Protein AF-A0A8S0ZRL6-F1 (afdb_monomer)

Mean predicted aligned error: 13.14 Å

InterPro domains:
  IPR025476 Helitron helicase-like domain [PF14214] (54-202)

Structure (mmCIF, N/CA/C/O backbone):
data_AF-A0A8S0ZRL6-F1
#
_entry.id   AF-A0A8S0ZRL6-F1
#
loop_
_atom_site.group_PDB
_atom_site.id
_atom_site.type_symbol
_atom_site.label_atom_id
_atom_site.label_alt_id
_atom_site.label_comp_id
_atom_site.label_asym_id
_atom_site.label_entity_id
_atom_site.label_seq_id
_atom_site.pdbx_PDB_ins_code
_atom_site.Cartn_x
_atom_site.Cartn_y
_atom_site.Cartn_z
_atom_site.occupancy
_atom_site.B_iso_or_equiv
_atom_site.auth_seq_id
_atom_site.auth_comp_id
_atom_site.auth_asym_id
_atom_site.auth_atom_id
_atom_site.pdbx_PDB_model_num
ATOM 1 N N . MET A 1 1 ? -21.782 30.404 12.714 1.00 36.94 1 MET A N 1
ATOM 2 C CA . MET A 1 1 ? -21.504 31.622 11.927 1.00 36.94 1 MET A CA 1
ATOM 3 C C . MET A 1 1 ? -20.562 31.238 10.789 1.00 36.94 1 MET A C 1
ATOM 5 O O . MET A 1 1 ? -19.379 31.043 11.018 1.00 36.94 1 MET A O 1
ATOM 9 N N . PHE A 1 2 ? -21.131 30.977 9.611 1.00 23.33 2 PHE A N 1
ATOM 10 C CA . PHE A 1 2 ? -20.427 30.834 8.330 1.00 23.33 2 PHE A CA 1
ATOM 11 C C . PHE A 1 2 ? -20.353 32.211 7.641 1.00 23.33 2 PHE A C 1
ATOM 13 O O . PHE A 1 2 ? -21.163 33.067 7.994 1.00 23.33 2 PHE A O 1
ATOM 20 N N . LYS A 1 3 ? -19.497 32.319 6.602 1.00 30.56 3 LYS A N 1
ATOM 21 C CA . LYS A 1 3 ? -19.299 33.424 5.622 1.00 30.56 3 LYS A CA 1
ATOM 22 C C . LYS A 1 3 ? -18.373 34.564 6.088 1.00 30.56 3 LYS A C 1
ATOM 24 O O . LYS A 1 3 ? -18.505 35.013 7.212 1.00 30.56 3 LYS A O 1
ATOM 29 N N . THR A 1 4 ? -17.421 35.104 5.319 1.00 33.38 4 THR A N 1
ATOM 30 C CA . THR A 1 4 ? -16.918 34.929 3.936 1.00 33.38 4 THR A CA 1
ATOM 31 C C . THR A 1 4 ? -15.550 35.623 3.888 1.00 33.38 4 THR A C 1
ATOM 33 O O . THR A 1 4 ? -15.416 36.669 4.511 1.00 33.38 4 THR A O 1
ATOM 36 N N . ALA A 1 5 ? -14.580 35.120 3.121 1.00 27.55 5 ALA A N 1
ATOM 37 C CA . ALA A 1 5 ? -13.569 35.969 2.474 1.00 27.55 5 ALA A CA 1
ATOM 38 C C . ALA A 1 5 ? -12.842 35.178 1.373 1.00 27.55 5 ALA A C 1
ATOM 40 O O . ALA A 1 5 ? -11.650 34.896 1.458 1.00 27.55 5 ALA A O 1
ATOM 41 N N . LEU A 1 6 ? -13.586 34.795 0.334 1.00 34.34 6 LEU A N 1
ATOM 42 C CA . LEU A 1 6 ? -13.007 34.724 -1.002 1.00 34.34 6 LEU A CA 1
ATOM 43 C C . LEU A 1 6 ? -13.199 36.132 -1.569 1.00 34.34 6 LEU A C 1
ATOM 45 O O . LEU A 1 6 ? -14.330 36.470 -1.880 1.00 34.34 6 LEU A O 1
ATOM 49 N N . GLU A 1 7 ? -12.154 36.959 -1.552 1.00 32.31 7 GLU A N 1
ATOM 50 C CA . GLU A 1 7 ? -11.922 38.091 -2.471 1.00 32.31 7 GLU A CA 1
ATOM 51 C C . GLU A 1 7 ? -10.763 38.950 -1.953 1.00 32.31 7 GLU A C 1
ATOM 53 O O . GLU A 1 7 ? -10.941 39.916 -1.215 1.00 32.31 7 GLU A O 1
ATOM 58 N N . ARG A 1 8 ? -9.549 38.534 -2.327 1.00 30.73 8 ARG A N 1
ATOM 59 C CA . ARG A 1 8 ? -8.401 39.371 -2.720 1.00 30.73 8 ARG A CA 1
ATOM 60 C C . ARG A 1 8 ? -7.168 38.476 -2.748 1.00 30.73 8 ARG A C 1
ATOM 62 O O . ARG A 1 8 ? -6.489 38.289 -1.747 1.00 30.73 8 ARG A O 1
ATOM 69 N N . MET A 1 9 ? -6.883 37.922 -3.920 1.00 29.52 9 MET A N 1
ATOM 70 C CA . MET A 1 9 ? -5.490 37.728 -4.312 1.00 29.52 9 MET A CA 1
ATOM 71 C C . MET A 1 9 ? -5.095 38.929 -5.167 1.00 29.52 9 MET A C 1
ATOM 73 O O . MET A 1 9 ? -5.843 39.304 -6.071 1.00 29.52 9 MET A O 1
ATOM 77 N N . PRO A 1 10 ? -3.933 39.524 -4.877 1.00 36.38 10 PRO A N 1
ATOM 78 C CA . PRO A 1 10 ? -2.928 39.607 -5.927 1.00 36.38 10 PRO A CA 1
ATOM 79 C C . PRO A 1 10 ? -1.537 39.135 -5.455 1.00 36.38 10 PRO A C 1
ATOM 81 O O . PRO A 1 10 ? -1.095 39.455 -4.359 1.00 36.38 10 PRO A O 1
ATOM 84 N N . SER A 1 11 ? -0.913 38.350 -6.340 1.00 34.78 11 SER A N 1
ATOM 85 C CA . SER A 1 11 ? 0.507 37.989 -6.530 1.00 34.78 11 SER A CA 1
ATOM 86 C C . SER A 1 11 ? 1.415 37.587 -5.352 1.00 34.78 11 SER A C 1
ATOM 88 O O . SER A 1 11 ? 1.747 38.384 -4.481 1.00 34.78 11 SER A O 1
ATOM 90 N N . ASP A 1 12 ? 1.896 36.343 -5.464 1.00 44.34 12 ASP A N 1
ATOM 91 C CA . ASP A 1 12 ? 3.192 35.772 -5.064 1.00 44.34 12 ASP A CA 1
ATOM 92 C C . ASP A 1 12 ? 4.123 36.593 -4.159 1.00 44.34 12 ASP A C 1
ATOM 94 O O . ASP A 1 12 ? 4.879 37.427 -4.636 1.00 44.34 12 ASP A O 1
ATOM 98 N N . THR A 1 13 ? 4.203 36.191 -2.886 1.00 33.88 13 THR A N 1
ATOM 99 C CA . THR A 1 13 ? 5.461 35.718 -2.275 1.00 33.88 13 THR A CA 1
ATOM 100 C C . THR A 1 13 ? 5.153 34.905 -1.010 1.00 33.88 13 THR A C 1
ATOM 102 O O . THR A 1 13 ? 4.750 35.450 0.010 1.00 33.88 13 THR A O 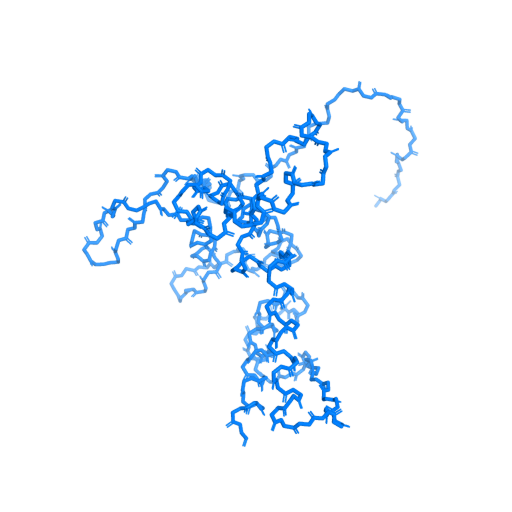1
ATOM 105 N N . HIS A 1 14 ? 5.373 33.590 -1.112 1.00 33.44 14 HIS A N 1
ATOM 106 C CA . HIS A 1 14 ? 5.570 32.598 -0.044 1.00 33.44 14 HIS A CA 1
ATOM 107 C C . HIS A 1 14 ? 4.464 32.436 1.020 1.00 33.44 14 HIS A C 1
ATOM 109 O O . HIS A 1 14 ? 4.462 33.034 2.092 1.00 33.44 14 HIS A O 1
ATOM 115 N N . LYS A 1 15 ? 3.565 31.483 0.739 1.00 28.91 15 LYS A N 1
ATOM 116 C CA . LYS A 1 15 ? 2.665 30.848 1.710 1.00 28.91 15 LYS A CA 1
ATOM 117 C C . LYS A 1 15 ? 3.479 30.162 2.814 1.00 28.91 15 LYS A C 1
ATOM 119 O O . LYS A 1 15 ? 4.290 29.284 2.518 1.00 28.91 15 LYS A O 1
ATOM 124 N N . PHE A 1 16 ? 3.187 30.465 4.077 1.00 29.11 16 PHE A N 1
ATOM 125 C CA . PHE A 1 16 ? 3.535 29.575 5.184 1.00 29.11 16 PHE A CA 1
ATOM 126 C C . PHE A 1 16 ? 2.701 28.298 5.049 1.00 29.11 16 PHE A C 1
ATOM 128 O O . PHE A 1 16 ? 1.536 28.241 5.437 1.00 29.11 16 PHE A O 1
ATOM 135 N N . VAL A 1 17 ? 3.286 27.273 4.433 1.00 31.94 17 VAL A N 1
ATOM 136 C CA . VAL A 1 17 ? 2.749 25.914 4.469 1.00 31.94 17 VAL A CA 1
ATOM 137 C C . VAL A 1 17 ? 3.184 25.319 5.801 1.00 31.94 17 VAL A C 1
ATOM 139 O O . VAL A 1 17 ? 4.355 24.989 5.979 1.00 31.94 17 VAL A O 1
ATOM 142 N N . ILE A 1 18 ? 2.255 25.202 6.747 1.00 31.03 18 ILE A N 1
ATOM 143 C CA . ILE A 1 18 ? 2.480 24.430 7.970 1.00 31.03 18 ILE A CA 1
ATOM 144 C C . ILE A 1 18 ? 2.609 22.965 7.537 1.00 31.03 18 ILE A C 1
ATOM 146 O O . ILE A 1 18 ? 1.608 22.303 7.266 1.00 31.03 18 ILE A O 1
ATOM 150 N N . ARG A 1 19 ? 3.844 22.462 7.419 1.00 28.97 19 ARG A N 1
ATOM 151 C CA . ARG A 1 19 ? 4.083 21.018 7.365 1.00 28.97 19 ARG A CA 1
ATOM 152 C C . ARG A 1 19 ? 3.893 20.484 8.774 1.00 28.97 19 ARG A C 1
ATOM 154 O O . ARG A 1 19 ? 4.557 20.929 9.707 1.00 28.97 19 ARG A O 1
ATOM 161 N N . ALA A 1 20 ? 2.949 19.567 8.928 1.00 35.22 20 ALA A N 1
ATOM 162 C CA . ALA A 1 20 ? 2.722 18.862 10.176 1.00 35.22 20 ALA A CA 1
ATOM 163 C C . ALA A 1 20 ? 3.902 17.915 10.467 1.00 35.22 20 ALA A C 1
ATOM 165 O O . ALA A 1 20 ? 3.838 16.729 10.164 1.00 35.22 20 ALA A O 1
ATOM 166 N N . ASP A 1 21 ? 4.967 18.443 11.071 1.00 37.81 21 ASP A N 1
ATOM 167 C CA . ASP A 1 21 ? 6.065 17.652 11.650 1.00 37.81 21 ASP A CA 1
ATOM 168 C C . ASP A 1 21 ? 5.919 17.493 13.179 1.00 37.81 21 ASP A C 1
ATOM 170 O O . ASP A 1 21 ? 6.839 17.058 13.869 1.00 37.81 21 ASP A O 1
ATOM 174 N N . CYS A 1 22 ? 4.743 17.792 13.740 1.00 41.25 22 CYS A N 1
ATOM 175 C CA . CYS A 1 22 ? 4.468 17.562 15.156 1.00 41.25 22 CYS A CA 1
ATOM 176 C C . CYS A 1 22 ? 3.803 16.194 15.344 1.00 41.25 22 CYS A C 1
ATOM 178 O O . CYS A 1 22 ? 2.595 16.041 15.162 1.00 41.25 22 CYS A O 1
ATOM 180 N N . THR A 1 23 ? 4.585 15.185 15.740 1.00 48.53 23 THR A N 1
ATOM 181 C CA . THR A 1 23 ? 4.001 13.992 16.364 1.00 48.53 23 THR A CA 1
ATOM 182 C C . THR A 1 23 ? 3.371 14.400 17.709 1.00 48.53 23 THR A C 1
ATOM 184 O O . THR A 1 23 ? 3.928 15.258 18.398 1.00 48.53 23 THR A O 1
ATOM 187 N N . PRO A 1 24 ? 2.225 13.819 18.119 1.00 47.88 24 PRO A N 1
ATOM 188 C CA . PRO A 1 24 ? 1.453 14.282 19.283 1.00 47.88 24 PRO A CA 1
ATOM 189 C C . PRO A 1 24 ? 2.186 14.233 20.639 1.00 47.88 24 PRO A C 1
ATOM 191 O O . PRO A 1 24 ? 1.660 14.727 21.628 1.00 47.88 24 PRO A O 1
ATOM 194 N N . THR A 1 25 ? 3.399 13.680 20.704 1.00 51.84 25 THR A N 1
ATOM 195 C CA . THR A 1 25 ? 4.203 13.549 21.931 1.00 51.84 25 THR A CA 1
ATOM 196 C C . THR A 1 25 ? 5.545 14.291 21.873 1.00 51.84 25 THR A C 1
ATOM 198 O O . THR A 1 25 ? 6.429 13.982 22.665 1.00 51.84 25 THR A O 1
ATOM 201 N N . GLY A 1 26 ? 5.756 15.211 20.920 1.00 49.62 26 GLY A N 1
ATOM 202 C CA . GLY A 1 26 ? 7.033 15.936 20.796 1.00 49.62 26 GLY A CA 1
ATOM 203 C C . GLY A 1 26 ? 8.232 15.028 20.486 1.00 49.62 26 GLY A C 1
ATOM 204 O O . GLY A 1 26 ? 9.374 15.387 20.754 1.00 49.62 26 GLY A O 1
ATOM 205 N N . GLN A 1 27 ? 7.977 13.830 19.952 1.00 53.69 27 GLN A N 1
ATOM 206 C CA . GLN A 1 27 ? 9.025 12.897 19.554 1.00 53.69 27 GLN A CA 1
ATOM 207 C C . GLN A 1 27 ? 9.575 13.289 18.184 1.00 53.69 27 GLN A C 1
ATOM 209 O O . GLN A 1 27 ? 8.816 13.692 17.296 1.00 53.69 27 GLN A O 1
ATOM 214 N N . ASN A 1 28 ? 10.889 13.120 18.020 1.00 57.16 28 ASN A N 1
ATOM 215 C CA . ASN A 1 28 ? 11.584 13.375 16.764 1.00 57.16 28 ASN A CA 1
ATOM 216 C C . ASN A 1 28 ? 10.897 12.627 15.612 1.00 57.16 28 ASN A C 1
ATOM 218 O O . ASN A 1 28 ? 10.586 11.433 15.718 1.00 57.16 28 ASN A O 1
ATOM 222 N N . GLY A 1 29 ? 10.647 13.357 14.525 1.00 68.31 29 GLY A N 1
ATOM 223 C CA . GLY A 1 29 ? 10.144 12.792 13.281 1.00 68.31 29 GLY A CA 1
ATOM 224 C C . GLY A 1 29 ? 11.119 11.783 12.674 1.00 68.31 29 GLY A C 1
ATOM 225 O O . GLY A 1 29 ? 12.221 11.558 13.176 1.00 68.31 29 GLY A O 1
ATOM 226 N N . TYR A 1 30 ? 10.696 11.158 11.579 1.00 77.19 30 TYR A N 1
ATOM 227 C CA . TYR A 1 30 ? 11.580 10.290 10.810 1.00 77.19 30 TYR A CA 1
ATOM 228 C C . TYR A 1 30 ? 12.796 11.074 10.294 1.00 77.19 30 TYR A C 1
ATOM 230 O O . TYR A 1 30 ? 12.633 12.139 9.700 1.00 77.19 30 TYR A O 1
ATOM 238 N N . ASP A 1 31 ? 13.985 10.502 10.472 1.00 78.75 31 ASP A N 1
ATOM 239 C CA . ASP A 1 31 ? 15.219 10.939 9.825 1.00 78.75 31 ASP A CA 1
ATOM 240 C C . ASP A 1 31 ? 15.940 9.727 9.216 1.00 78.75 31 ASP A C 1
ATOM 242 O O . ASP A 1 31 ? 15.956 8.637 9.791 1.00 78.75 31 ASP A O 1
ATOM 246 N N . ILE A 1 32 ? 16.560 9.924 8.053 1.00 76.12 32 ILE A N 1
ATOM 247 C CA . ILE A 1 32 ? 17.255 8.881 7.283 1.00 76.12 32 ILE A CA 1
ATOM 248 C C . ILE A 1 32 ? 18.493 8.334 8.009 1.00 76.12 32 ILE A C 1
ATOM 250 O O . ILE A 1 32 ? 19.009 7.267 7.667 1.00 76.12 32 ILE A O 1
ATOM 254 N N . THR A 1 33 ? 18.984 9.063 9.014 1.00 79.19 33 THR A N 1
ATOM 255 C CA . THR A 1 33 ? 20.122 8.658 9.848 1.00 79.19 33 THR A CA 1
ATOM 256 C C . THR A 1 33 ? 19.728 7.740 11.006 1.00 79.19 33 THR A C 1
ATOM 258 O O . THR A 1 33 ? 20.608 7.151 11.641 1.00 79.19 33 THR A O 1
ATOM 261 N N . LEU A 1 34 ? 18.424 7.574 11.272 1.00 78.94 34 LEU A N 1
ATOM 262 C CA . LEU A 1 34 ? 17.943 6.664 12.306 1.00 78.94 34 LEU A CA 1
ATOM 263 C C . LEU A 1 34 ? 18.426 5.249 12.005 1.00 78.94 34 LEU A C 1
ATOM 265 O O . LEU A 1 34 ? 18.321 4.770 10.879 1.00 78.94 34 LEU A O 1
ATOM 269 N N . LYS A 1 35 ? 18.949 4.563 13.019 1.00 78.25 35 LYS A N 1
ATOM 270 C CA . LYS A 1 35 ? 19.428 3.187 12.880 1.00 78.25 35 LYS A CA 1
ATOM 271 C C . LYS A 1 35 ? 18.362 2.190 13.294 1.00 78.25 35 LYS A C 1
ATOM 273 O O . LYS A 1 35 ? 17.581 2.434 14.213 1.00 78.25 35 LYS A O 1
ATOM 278 N N . MET A 1 36 ? 18.359 1.047 12.621 1.00 73.94 36 MET A N 1
ATOM 279 C CA . MET A 1 36 ? 17.561 -0.096 13.039 1.00 73.94 36 MET A CA 1
ATOM 280 C C . MET A 1 36 ? 18.068 -0.604 14.395 1.00 73.94 36 MET A C 1
ATOM 282 O O . MET A 1 36 ? 19.269 -0.554 14.674 1.00 73.94 36 MET A O 1
ATOM 286 N N . VAL A 1 37 ? 17.152 -1.064 15.243 1.00 74.75 37 VAL A N 1
ATOM 287 C CA . VAL A 1 37 ? 17.464 -1.621 16.562 1.00 74.75 37 VAL A CA 1
ATOM 288 C C . VAL A 1 37 ? 16.877 -3.021 16.628 1.00 74.75 37 VAL A C 1
ATOM 290 O O . VAL A 1 37 ? 15.675 -3.194 16.420 1.00 74.75 37 VAL A O 1
ATOM 293 N N . ASP A 1 38 ? 17.720 -4.010 16.913 1.00 68.62 38 ASP A N 1
ATOM 294 C CA . ASP A 1 38 ? 17.271 -5.394 17.046 1.00 68.62 38 ASP A CA 1
ATOM 295 C C . ASP A 1 38 ? 16.469 -5.564 18.348 1.00 68.62 38 ASP A C 1
ATOM 297 O O . ASP A 1 38 ? 16.901 -5.080 19.394 1.00 68.62 38 ASP A O 1
ATOM 301 N N . PRO A 1 39 ? 15.312 -6.253 18.345 1.00 66.38 39 PRO A N 1
ATOM 302 C CA . PRO A 1 39 ? 14.438 -6.329 19.520 1.00 66.38 39 PRO A CA 1
ATOM 303 C C . PRO A 1 39 ? 15.116 -6.983 20.736 1.00 66.38 39 PRO A C 1
ATOM 305 O O . PRO A 1 39 ? 14.815 -6.627 21.876 1.00 66.38 39 PRO A O 1
ATOM 308 N N . ILE A 1 40 ? 16.064 -7.895 20.497 1.00 59.75 40 ILE A N 1
ATOM 309 C CA . ILE A 1 40 ? 16.912 -8.559 21.494 1.00 59.75 40 ILE A CA 1
ATOM 310 C C . ILE A 1 40 ? 18.273 -8.752 20.801 1.00 59.75 40 ILE A C 1
ATOM 312 O O . ILE A 1 40 ? 18.299 -9.482 19.812 1.00 59.75 40 ILE A O 1
ATOM 316 N N . PRO A 1 41 ? 19.375 -8.076 21.196 1.00 53.66 41 PRO A N 1
ATOM 317 C CA . PRO A 1 41 ? 19.694 -7.464 22.492 1.00 53.66 41 PRO A CA 1
ATOM 318 C C . PRO A 1 41 ? 19.536 -5.922 22.557 1.00 53.66 41 PRO A C 1
ATOM 320 O O . PRO A 1 41 ? 20.247 -5.272 23.318 1.00 53.66 41 PRO A O 1
ATOM 323 N N . ARG A 1 42 ? 18.631 -5.300 21.777 1.00 61.44 42 ARG A N 1
ATOM 324 C CA . ARG A 1 42 ? 18.512 -3.822 21.655 1.00 61.44 42 ARG A CA 1
ATOM 325 C C . ARG A 1 42 ? 19.795 -3.140 21.181 1.00 61.44 42 ARG A C 1
ATOM 327 O O . ARG A 1 42 ? 20.080 -1.997 21.533 1.00 61.44 42 ARG A O 1
ATOM 334 N N . VAL A 1 43 ? 20.561 -3.837 20.349 1.00 66.06 43 VAL A N 1
ATOM 335 C CA . VAL A 1 43 ? 21.769 -3.295 19.729 1.00 66.06 43 VAL A CA 1
ATOM 336 C C . VAL A 1 43 ? 21.375 -2.546 18.458 1.00 66.06 43 VAL A C 1
ATOM 338 O O . VAL A 1 43 ? 20.559 -3.020 17.666 1.00 66.06 43 VAL A O 1
ATOM 341 N N . SER A 1 44 ? 21.946 -1.356 18.274 1.00 66.06 44 SER A N 1
ATOM 342 C CA . SER A 1 44 ? 21.810 -0.607 17.028 1.00 66.06 44 SER A CA 1
ATOM 343 C C . SER A 1 44 ? 22.573 -1.330 15.919 1.00 66.06 44 SER A C 1
ATOM 345 O O . SER A 1 44 ? 23.790 -1.508 15.996 1.00 66.06 44 SER A O 1
ATOM 347 N N . THR A 1 45 ? 21.860 -1.752 14.879 1.00 70.06 45 THR A N 1
ATOM 348 C CA . THR A 1 45 ? 22.460 -2.373 13.699 1.00 70.06 45 THR A CA 1
ATOM 349 C C . THR A 1 45 ? 23.165 -1.303 12.856 1.00 70.06 45 THR A C 1
ATOM 351 O O . THR A 1 45 ? 22.798 -0.129 12.865 1.00 70.06 45 THR A O 1
ATOM 354 N N . ASN A 1 46 ? 24.132 -1.695 12.021 1.00 73.12 46 ASN A N 1
ATOM 355 C CA . ASN A 1 46 ? 24.769 -0.779 11.061 1.00 73.12 46 ASN A CA 1
ATOM 356 C C . ASN A 1 46 ? 23.867 -0.407 9.859 1.00 73.12 46 ASN A C 1
ATOM 358 O O . ASN A 1 46 ? 24.329 0.160 8.874 1.00 73.12 46 ASN A O 1
ATOM 362 N N . LYS A 1 47 ? 22.582 -0.775 9.906 1.00 76.31 47 LYS A N 1
ATOM 363 C CA . LYS A 1 47 ? 21.599 -0.492 8.860 1.00 76.31 47 LYS A CA 1
ATOM 364 C C . LYS A 1 47 ? 20.734 0.686 9.285 1.00 76.31 47 LYS A C 1
ATOM 366 O O . LYS A 1 47 ? 20.217 0.703 10.403 1.00 76.31 47 LYS A O 1
ATOM 371 N N . ASN A 1 48 ? 20.543 1.628 8.370 1.00 78.50 48 ASN A N 1
ATOM 372 C CA . ASN A 1 48 ? 19.597 2.715 8.573 1.00 78.50 48 ASN A CA 1
ATOM 373 C C . ASN A 1 48 ? 18.162 2.170 8.525 1.00 78.50 48 ASN A C 1
ATOM 375 O O . ASN A 1 48 ? 17.855 1.225 7.794 1.00 78.50 48 ASN A O 1
ATOM 379 N N . LEU A 1 49 ? 17.295 2.768 9.328 1.00 80.31 49 LEU A N 1
ATOM 380 C CA . LEU A 1 49 ? 15.869 2.516 9.363 1.00 80.31 49 LEU A CA 1
ATOM 381 C C . LEU A 1 49 ? 15.225 3.212 8.159 1.00 80.31 49 LEU A C 1
ATOM 383 O O . LEU A 1 49 ? 15.327 4.429 8.008 1.00 80.31 49 LEU A O 1
ATOM 387 N N . SER A 1 50 ? 14.544 2.450 7.307 1.00 83.25 50 SER A N 1
ATOM 388 C CA . SER A 1 50 ? 13.772 3.030 6.206 1.00 83.25 50 SER A CA 1
ATOM 389 C C . SER A 1 50 ? 12.534 3.758 6.731 1.00 83.25 50 SER A C 1
ATOM 391 O O . SER A 1 50 ? 11.955 3.356 7.750 1.00 83.25 50 SER A O 1
ATOM 393 N N . ALA A 1 51 ? 12.066 4.775 6.005 1.00 84.50 51 ALA A N 1
ATOM 394 C CA . ALA A 1 51 ? 10.811 5.460 6.307 1.00 84.50 51 ALA A CA 1
ATOM 395 C C . ALA A 1 51 ? 9.651 4.465 6.375 1.00 84.50 51 ALA A C 1
ATOM 397 O O . ALA A 1 51 ? 8.786 4.566 7.243 1.00 84.50 51 ALA A O 1
ATOM 398 N N . MET A 1 52 ? 9.665 3.452 5.500 1.00 85.88 52 MET A N 1
ATOM 399 C CA . MET A 1 52 ? 8.653 2.397 5.478 1.00 85.88 52 MET A CA 1
ATOM 400 C C . MET A 1 52 ? 8.586 1.662 6.818 1.00 85.88 52 MET A C 1
ATOM 402 O O . MET A 1 52 ? 7.505 1.531 7.388 1.00 85.88 52 MET A O 1
ATOM 406 N N . ASN A 1 53 ? 9.734 1.230 7.346 1.00 82.62 53 ASN A N 1
ATOM 407 C CA . ASN A 1 53 ? 9.792 0.517 8.620 1.00 82.62 53 ASN A CA 1
ATOM 408 C C . ASN A 1 53 ? 9.392 1.428 9.785 1.00 82.62 53 ASN A C 1
ATOM 410 O O . ASN A 1 53 ? 8.652 0.999 10.670 1.00 82.62 53 ASN A O 1
ATOM 414 N N . TYR A 1 54 ? 9.829 2.689 9.769 1.00 84.81 54 TYR A N 1
ATOM 415 C CA . TYR A 1 54 ? 9.474 3.663 10.799 1.00 84.81 54 TYR A CA 1
ATOM 416 C C . TYR A 1 54 ? 7.961 3.932 10.841 1.00 84.81 54 TYR A C 1
ATOM 418 O O . TYR A 1 54 ? 7.336 3.830 11.899 1.00 84.81 54 TYR A O 1
ATOM 426 N N . TYR A 1 55 ? 7.337 4.234 9.700 1.00 86.25 55 TYR A N 1
ATOM 427 C CA . TYR A 1 55 ? 5.905 4.535 9.657 1.00 86.25 55 TYR A CA 1
ATOM 428 C C . TYR A 1 55 ? 5.041 3.291 9.870 1.00 86.25 55 TYR A C 1
ATOM 430 O O . TYR A 1 55 ? 4.021 3.381 10.554 1.00 86.25 55 TYR A O 1
ATOM 438 N N . ALA A 1 56 ? 5.463 2.119 9.383 1.00 84.25 56 ALA A N 1
ATOM 439 C CA . ALA A 1 56 ? 4.803 0.856 9.706 1.00 84.25 56 ALA A CA 1
ATOM 440 C C . ALA A 1 56 ? 4.825 0.587 11.219 1.00 84.25 56 ALA A C 1
ATOM 442 O O . ALA A 1 56 ? 3.792 0.252 11.797 1.00 84.25 56 ALA A O 1
ATOM 443 N N . TYR A 1 57 ? 5.966 0.822 11.878 1.00 82.50 57 TYR A N 1
ATOM 444 C CA . TYR A 1 57 ? 6.090 0.708 13.332 1.00 82.50 57 TYR A CA 1
ATOM 445 C C . TYR A 1 57 ? 5.158 1.675 14.078 1.00 82.50 57 TYR A C 1
ATOM 447 O O . TYR A 1 57 ? 4.592 1.298 15.103 1.00 82.50 57 TYR A O 1
ATOM 455 N N . ARG A 1 58 ? 4.980 2.906 13.579 1.00 80.75 58 ARG A N 1
ATOM 456 C CA . ARG A 1 58 ? 4.087 3.922 14.176 1.00 80.75 58 ARG A CA 1
ATOM 457 C C . ARG A 1 58 ? 2.598 3.640 13.971 1.00 80.75 58 ARG A C 1
ATOM 459 O O . ARG A 1 58 ? 1.795 4.132 14.751 1.00 80.75 58 ARG A O 1
ATOM 466 N N . MET A 1 59 ? 2.230 2.900 12.927 1.00 82.00 59 MET A N 1
ATOM 467 C CA . MET A 1 59 ? 0.841 2.514 12.636 1.00 82.00 59 MET A CA 1
ATOM 468 C C . MET A 1 59 ? 0.474 1.129 13.191 1.00 82.00 59 MET A C 1
ATOM 470 O O . MET A 1 59 ? -0.662 0.679 13.047 1.00 82.00 59 MET A O 1
ATOM 474 N N . MET A 1 60 ? 1.426 0.417 13.792 1.00 82.44 60 MET A N 1
ATOM 475 C CA . MET A 1 60 ? 1.203 -0.920 14.327 1.00 82.44 60 MET A CA 1
ATOM 476 C C . MET A 1 60 ? 0.386 -0.865 15.622 1.00 82.44 60 MET A C 1
ATOM 478 O O . MET A 1 60 ? 0.817 -0.280 16.614 1.00 82.44 60 MET A O 1
ATOM 482 N N . ILE A 1 61 ? -0.760 -1.553 15.636 1.00 80.38 61 ILE A N 1
ATOM 483 C CA . ILE A 1 61 ? -1.575 -1.735 16.843 1.00 80.38 61 ILE A CA 1
ATOM 484 C C . ILE A 1 61 ? -0.793 -2.581 17.856 1.00 80.38 61 ILE A C 1
ATOM 486 O O . ILE A 1 61 ? -0.322 -3.669 17.521 1.00 80.38 61 ILE A O 1
ATOM 490 N N . ARG A 1 62 ? -0.659 -2.085 19.090 1.00 79.38 62 ARG A N 1
ATOM 491 C CA . ARG A 1 62 ? -0.043 -2.794 20.220 1.00 79.38 62 ARG A CA 1
ATOM 492 C C . ARG A 1 62 ? -1.005 -2.807 21.395 1.00 79.38 62 ARG A C 1
ATOM 494 O O . ARG A 1 62 ? -1.691 -1.825 21.638 1.00 79.38 62 ARG A O 1
ATOM 501 N N . THR A 1 63 ? -1.016 -3.901 22.145 1.00 73.50 63 THR A N 1
ATOM 502 C CA . THR A 1 63 ? -1.890 -4.083 23.315 1.00 73.50 63 THR A CA 1
ATOM 503 C C . THR A 1 63 ? -1.559 -3.141 24.474 1.00 73.50 63 THR A C 1
ATOM 505 O O . THR A 1 63 ? -2.434 -2.836 25.274 1.00 73.50 63 THR A O 1
ATOM 508 N N . HIS A 1 64 ? -0.310 -2.675 24.566 1.00 73.56 64 HIS A N 1
ATOM 509 C CA . HIS A 1 64 ? 0.186 -1.868 25.688 1.00 73.56 64 HIS A CA 1
ATOM 510 C C . HIS A 1 64 ? 0.327 -0.369 25.374 1.00 73.56 64 HIS A C 1
ATOM 512 O O . HIS A 1 64 ? 0.727 0.391 26.251 1.00 73.56 64 HIS A O 1
ATOM 518 N N . GLU A 1 65 ? 0.016 0.071 24.149 1.00 76.38 65 GLU A N 1
ATOM 519 C CA . GLU A 1 65 ? 0.146 1.471 23.725 1.00 76.38 65 GLU A CA 1
ATOM 520 C C . GLU A 1 65 ? -1.074 1.904 22.908 1.00 76.38 65 GLU A C 1
ATOM 522 O O . GLU A 1 65 ? -1.462 1.244 21.941 1.00 76.38 65 GLU A O 1
ATOM 527 N N . GLU A 1 66 ? -1.654 3.056 23.250 1.00 73.44 66 GLU A N 1
ATOM 528 C CA . GLU A 1 66 ? -2.716 3.630 22.432 1.00 73.44 66 GLU A CA 1
ATOM 529 C C . GLU A 1 66 ? -2.163 4.240 21.141 1.00 73.44 66 GLU A C 1
ATOM 531 O O . GLU A 1 66 ? -1.384 5.196 21.147 1.00 73.44 66 GLU A O 1
ATOM 536 N N . ASN A 1 67 ? -2.647 3.744 20.005 1.00 78.19 67 ASN A N 1
ATOM 537 C CA . ASN A 1 67 ? -2.316 4.306 18.702 1.00 78.19 67 ASN A CA 1
ATOM 538 C C . ASN A 1 67 ? -3.244 5.471 18.357 1.00 78.19 67 ASN A C 1
ATOM 540 O O . ASN A 1 67 ? -4.213 5.321 17.613 1.00 78.19 67 ASN A O 1
ATOM 544 N N . VAL A 1 68 ? -2.907 6.658 18.869 1.00 81.00 68 VAL A N 1
ATOM 545 C CA . VAL A 1 68 ? -3.656 7.904 18.620 1.00 81.00 68 VAL A CA 1
ATOM 546 C C . VAL A 1 68 ? -3.832 8.167 17.122 1.00 81.00 68 VAL A C 1
ATOM 548 O O . VAL A 1 68 ? -4.910 8.563 16.693 1.00 81.00 68 VAL A O 1
ATOM 551 N N . ILE A 1 69 ? -2.806 7.866 16.316 1.00 82.50 69 ILE A N 1
ATOM 552 C CA . ILE A 1 69 ? -2.811 8.068 14.859 1.00 82.50 69 ILE A CA 1
ATOM 553 C C . ILE A 1 69 ? -4.020 7.388 14.205 1.00 82.50 69 ILE A C 1
ATOM 555 O O . ILE A 1 69 ? -4.693 8.014 13.395 1.00 82.50 69 ILE A O 1
ATOM 559 N N . LEU A 1 70 ? -4.341 6.150 14.591 1.00 82.19 70 LEU A N 1
ATOM 560 C CA . LEU A 1 70 ? -5.443 5.379 14.001 1.00 82.19 70 LEU A CA 1
ATOM 561 C C . LEU A 1 70 ? -6.828 5.867 14.454 1.00 82.19 70 LEU A C 1
ATOM 563 O O . LEU A 1 70 ? -7.824 5.604 13.781 1.00 82.19 70 LEU A O 1
ATOM 567 N N . LYS A 1 71 ? -6.906 6.608 15.566 1.00 82.31 71 LYS A N 1
ATOM 568 C CA . LYS A 1 71 ? -8.161 7.149 16.110 1.00 82.31 71 LYS A CA 1
ATOM 569 C C . LYS A 1 71 ? -8.577 8.471 15.446 1.00 82.31 71 LYS A C 1
ATOM 571 O O . LYS A 1 71 ? -9.727 8.886 15.565 1.00 82.31 71 LYS A O 1
ATOM 576 N N . CYS A 1 72 ? -7.687 9.126 14.698 1.00 83.38 72 CYS A N 1
ATOM 577 C CA . CYS A 1 72 ? -7.931 10.455 14.123 1.00 83.38 72 CYS A CA 1
ATOM 578 C C . CYS A 1 72 ? -8.742 10.474 12.800 1.00 83.38 72 CYS A C 1
ATOM 580 O O . CYS A 1 72 ? -8.800 11.512 12.134 1.00 83.38 72 CYS A O 1
ATOM 582 N N . ARG A 1 73 ? -9.400 9.369 12.409 1.00 86.50 73 ARG A N 1
ATOM 583 C CA . ARG A 1 73 ? -10.325 9.270 11.253 1.00 86.50 73 ARG A CA 1
ATOM 584 C C . ARG A 1 73 ? -9.756 9.876 9.955 1.00 86.50 73 ARG A C 1
ATOM 586 O O . ARG A 1 73 ? -8.739 9.421 9.453 1.00 86.50 73 ARG A O 1
ATOM 593 N N . ARG A 1 74 ? -10.353 10.938 9.397 1.00 85.94 74 ARG A N 1
ATOM 594 C CA . ARG A 1 74 ? -9.875 11.583 8.151 1.00 85.94 74 ARG A CA 1
ATOM 595 C C . ARG A 1 74 ? -8.424 12.065 8.223 1.00 85.94 74 ARG A C 1
ATOM 597 O O . ARG A 1 74 ? -7.726 12.035 7.215 1.00 85.94 74 ARG A O 1
ATOM 604 N N . LEU A 1 75 ? -7.957 12.483 9.400 1.00 86.50 75 LEU A N 1
ATOM 605 C CA . LEU A 1 75 ? -6.569 12.909 9.572 1.00 86.50 75 LEU A CA 1
ATOM 606 C C . LEU A 1 75 ? -5.602 11.724 9.437 1.00 86.50 75 LEU A C 1
ATOM 608 O O . LEU A 1 75 ? -4.518 11.889 8.889 1.00 86.50 75 LEU A O 1
ATOM 612 N N . PHE A 1 76 ? -6.014 10.521 9.854 1.00 85.50 76 PHE A N 1
ATOM 613 C CA . PHE A 1 76 ? -5.246 9.298 9.612 1.00 85.50 76 PHE A CA 1
ATOM 614 C C . PHE A 1 76 ? -5.078 9.029 8.115 1.00 85.50 76 PHE A C 1
ATOM 616 O O . PHE A 1 76 ? -3.980 8.713 7.671 1.00 85.50 76 PHE A O 1
ATOM 623 N N . GLN A 1 77 ? -6.140 9.199 7.325 1.00 86.25 77 GLN A N 1
ATOM 624 C CA . GLN A 1 77 ? -6.082 8.989 5.875 1.00 86.25 77 GLN A CA 1
ATOM 625 C C . GLN A 1 77 ? -5.095 9.954 5.210 1.00 86.25 77 GLN A C 1
ATOM 627 O O . GLN A 1 77 ? -4.265 9.536 4.406 1.00 86.25 77 GLN A O 1
ATOM 632 N N . GLN A 1 78 ? -5.147 11.236 5.583 1.00 88.69 78 GLN A N 1
ATOM 633 C CA . GLN A 1 78 ? -4.198 12.240 5.096 1.00 88.69 78 GLN A CA 1
ATOM 634 C C . GLN A 1 78 ? -2.764 11.899 5.507 1.00 88.69 78 GLN A C 1
ATOM 636 O O . GLN A 1 78 ? -1.863 11.936 4.674 1.00 88.69 78 GLN A O 1
ATOM 641 N N . PHE A 1 79 ? -2.569 11.510 6.768 1.00 87.44 79 PHE A N 1
ATOM 642 C CA . PHE A 1 79 ? -1.275 11.074 7.277 1.00 87.44 79 PHE A CA 1
ATOM 643 C C . PHE A 1 79 ? -0.734 9.871 6.494 1.00 87.44 79 PHE A C 1
ATOM 645 O O . PHE A 1 79 ? 0.411 9.897 6.060 1.00 87.44 79 PHE A O 1
ATOM 652 N N . ALA A 1 80 ? -1.549 8.841 6.257 1.00 87.56 80 ALA A N 1
ATOM 653 C CA . ALA A 1 80 ? -1.133 7.645 5.531 1.00 87.56 80 ALA A CA 1
ATOM 654 C C . ALA A 1 80 ? -0.666 7.970 4.102 1.00 87.56 80 ALA A C 1
ATOM 656 O O . ALA A 1 80 ? 0.370 7.465 3.670 1.00 87.56 80 ALA A O 1
ATOM 657 N N . VAL A 1 81 ? -1.388 8.847 3.396 1.00 90.06 81 VAL A N 1
ATOM 658 C CA . VAL A 1 81 ? -1.011 9.293 2.046 1.00 90.06 81 VAL A CA 1
ATOM 659 C C . VAL A 1 81 ? 0.280 10.114 2.075 1.00 90.06 81 VAL A C 1
ATOM 661 O O . VAL A 1 81 ? 1.189 9.833 1.296 1.00 90.06 81 VAL A O 1
ATOM 664 N N . ASP A 1 82 ? 0.405 11.081 2.987 1.00 89.56 82 ASP A N 1
ATOM 665 C CA . ASP A 1 82 ? 1.613 11.913 3.093 1.00 89.56 82 ASP A CA 1
ATOM 666 C C . ASP A 1 82 ? 2.853 11.073 3.442 1.00 89.56 82 ASP A C 1
ATOM 668 O O . ASP A 1 82 ? 3.912 11.209 2.827 1.00 89.56 82 ASP A O 1
ATOM 672 N N . MET A 1 83 ? 2.721 10.128 4.379 1.00 88.75 83 MET A N 1
ATOM 673 C CA . MET A 1 83 ? 3.824 9.237 4.741 1.00 88.75 83 MET A CA 1
ATOM 674 C C . MET A 1 83 ? 4.188 8.297 3.590 1.00 88.75 83 MET A C 1
ATOM 676 O O . MET A 1 83 ? 5.372 8.041 3.375 1.00 88.75 83 MET A O 1
ATOM 680 N N . TYR A 1 84 ? 3.212 7.820 2.811 1.00 89.38 84 TYR A N 1
ATOM 681 C CA . TYR A 1 84 ? 3.491 7.013 1.623 1.00 89.38 84 TYR A CA 1
ATOM 682 C C . TYR A 1 84 ? 4.312 7.789 0.584 1.00 89.38 84 TYR A C 1
ATOM 684 O O . TYR A 1 84 ? 5.287 7.256 0.056 1.00 89.38 84 TYR A O 1
ATOM 692 N N . VAL A 1 85 ? 4.006 9.072 0.358 1.00 89.31 85 VAL A N 1
ATOM 693 C CA . VAL A 1 85 ? 4.810 9.937 -0.524 1.00 89.31 85 VAL A CA 1
ATOM 694 C C . VAL A 1 85 ? 6.249 10.069 -0.014 1.00 89.31 85 VAL A C 1
ATOM 696 O O . VAL A 1 85 ? 7.188 9.999 -0.812 1.00 89.31 85 VAL A O 1
ATOM 699 N N . LYS A 1 86 ? 6.458 10.200 1.305 1.00 88.88 86 LYS A N 1
ATOM 700 C CA . LYS A 1 86 ? 7.809 10.221 1.901 1.00 88.88 86 LYS A CA 1
ATOM 701 C C . LYS A 1 86 ? 8.561 8.908 1.647 1.00 88.88 86 LYS A C 1
ATOM 703 O O . LYS A 1 86 ? 9.715 8.947 1.223 1.00 88.88 86 LYS A O 1
ATOM 708 N N . VAL A 1 87 ? 7.898 7.765 1.834 1.00 89.06 87 VAL A N 1
ATOM 709 C CA . VAL A 1 87 ? 8.468 6.430 1.571 1.00 89.06 87 VAL A CA 1
ATOM 710 C C . VAL A 1 87 ? 8.857 6.261 0.101 1.00 89.06 87 VAL A C 1
ATOM 712 O O . VAL A 1 87 ? 9.974 5.840 -0.199 1.00 89.06 87 VAL A O 1
ATOM 715 N N . GLU A 1 88 ? 7.970 6.616 -0.828 1.00 88.31 88 GLU A N 1
ATOM 716 C CA . GLU A 1 88 ? 8.252 6.515 -2.264 1.00 88.31 88 GLU A CA 1
ATOM 717 C C . GLU A 1 88 ? 9.370 7.466 -2.699 1.00 88.31 88 GLU A C 1
ATOM 719 O O . GLU A 1 88 ? 10.227 7.095 -3.504 1.00 88.31 88 GLU A O 1
ATOM 724 N N . THR A 1 89 ? 9.438 8.661 -2.110 1.00 89.38 89 THR A N 1
ATOM 725 C CA . THR A 1 89 ? 10.530 9.609 -2.364 1.00 89.38 89 THR A CA 1
ATOM 726 C C . THR A 1 89 ? 11.879 9.033 -1.930 1.00 89.38 89 THR A C 1
ATOM 728 O O . THR A 1 89 ? 12.848 9.113 -2.687 1.00 89.38 89 THR A O 1
ATOM 731 N N . GLU A 1 90 ? 11.956 8.407 -0.750 1.00 88.19 90 GLU A N 1
ATOM 732 C CA . GLU A 1 90 ? 13.173 7.735 -0.276 1.00 88.19 90 GLU A CA 1
ATOM 733 C C . GLU A 1 90 ? 13.562 6.571 -1.201 1.00 88.19 90 GLU A C 1
ATOM 735 O O . GLU A 1 90 ? 14.722 6.444 -1.599 1.00 88.19 90 GLU A O 1
ATOM 740 N N . ARG A 1 91 ? 12.587 5.756 -1.618 1.00 87.75 91 ARG A N 1
ATOM 741 C CA . ARG A 1 91 ? 12.806 4.631 -2.535 1.00 87.75 91 ARG A CA 1
ATOM 742 C C . ARG A 1 91 ? 13.338 5.093 -3.894 1.00 87.75 91 ARG A C 1
ATOM 744 O O . ARG A 1 91 ? 14.296 4.515 -4.414 1.00 87.75 91 ARG A O 1
ATOM 751 N N . LEU A 1 92 ? 12.767 6.157 -4.456 1.00 87.50 92 LEU A N 1
ATOM 752 C CA . LEU A 1 92 ? 13.241 6.764 -5.700 1.00 87.50 92 LEU A CA 1
ATOM 753 C C . LEU A 1 92 ? 14.626 7.388 -5.532 1.00 87.50 92 LEU A C 1
ATOM 755 O O . LEU A 1 92 ? 15.471 7.221 -6.411 1.00 87.50 92 LEU A O 1
ATOM 759 N N . ALA A 1 93 ? 14.901 8.057 -4.410 1.00 88.12 93 ALA A N 1
ATOM 760 C CA . ALA A 1 93 ? 16.230 8.577 -4.099 1.00 88.12 93 ALA A CA 1
ATOM 761 C C . ALA A 1 93 ? 17.265 7.442 -4.022 1.00 88.12 93 ALA A C 1
ATOM 763 O O . ALA A 1 93 ? 18.339 7.535 -4.619 1.00 88.12 93 ALA A O 1
ATOM 764 N N . PHE A 1 94 ? 16.923 6.325 -3.381 1.00 85.88 94 PHE A N 1
ATOM 765 C CA . PHE A 1 94 ? 17.780 5.146 -3.322 1.00 85.88 94 PHE A CA 1
ATOM 766 C C . PHE A 1 94 ? 18.097 4.605 -4.722 1.00 85.88 94 PHE A C 1
ATOM 768 O O . PHE A 1 94 ? 19.269 4.428 -5.061 1.00 85.88 94 PHE A O 1
ATOM 775 N N . ILE A 1 95 ? 17.077 4.409 -5.568 1.00 85.31 95 ILE A N 1
ATOM 776 C CA . ILE A 1 95 ? 17.257 3.984 -6.966 1.00 85.31 95 ILE A CA 1
ATOM 777 C C . ILE A 1 95 ? 18.117 5.000 -7.719 1.00 85.31 95 ILE A C 1
ATOM 779 O O . ILE A 1 95 ? 18.998 4.626 -8.489 1.00 85.31 95 ILE A O 1
ATOM 783 N N . ARG A 1 96 ? 17.897 6.293 -7.470 1.00 83.44 96 ARG A N 1
ATOM 784 C CA . ARG A 1 96 ? 18.591 7.415 -8.099 1.00 83.44 96 ARG A CA 1
ATOM 785 C C . ARG A 1 96 ? 20.090 7.433 -7.784 1.00 83.44 96 ARG A C 1
ATOM 787 O O . ARG A 1 96 ? 20.867 7.783 -8.679 1.00 83.44 96 ARG A O 1
ATOM 794 N N . PHE A 1 97 ? 20.491 7.124 -6.553 1.00 84.75 97 PHE A N 1
ATOM 795 C CA . PHE A 1 97 ? 21.889 7.186 -6.103 1.00 84.75 97 PHE A CA 1
ATOM 796 C C . PHE A 1 97 ? 22.639 5.856 -6.232 1.00 84.75 97 PHE A C 1
ATOM 798 O O . PHE A 1 97 ? 23.857 5.871 -6.378 1.00 84.75 97 PHE A O 1
ATOM 805 N N . ASN A 1 98 ? 21.934 4.722 -6.266 1.00 83.19 98 ASN A N 1
ATOM 806 C CA . ASN A 1 98 ? 22.543 3.390 -6.341 1.00 83.19 98 ASN A CA 1
ATOM 807 C C . ASN A 1 98 ? 22.453 2.733 -7.730 1.00 83.19 98 ASN A C 1
ATOM 809 O O . ASN A 1 98 ? 22.639 1.523 -7.839 1.00 83.19 98 ASN A O 1
ATOM 813 N N . GLN A 1 99 ? 22.212 3.510 -8.795 1.00 76.25 99 GLN A N 1
ATOM 814 C CA . GLN A 1 99 ? 22.117 3.016 -10.182 1.00 76.25 99 GLN A CA 1
ATOM 815 C C . GLN A 1 99 ? 23.288 2.111 -10.594 1.00 76.25 99 GLN A C 1
ATOM 817 O O . GLN A 1 99 ? 23.074 1.086 -11.227 1.00 76.25 99 GLN A O 1
ATOM 822 N N . THR A 1 100 ? 24.518 2.455 -10.203 1.00 72.81 100 THR A N 1
ATOM 823 C CA . THR A 1 100 ? 25.719 1.671 -10.540 1.00 72.81 100 THR A CA 1
ATOM 824 C C . THR A 1 100 ? 25.744 0.299 -9.867 1.00 72.81 100 THR A C 1
ATOM 826 O O . THR A 1 100 ? 26.266 -0.651 -10.436 1.00 72.81 100 THR A O 1
ATOM 829 N N . LYS A 1 101 ? 25.158 0.175 -8.669 1.00 74.25 101 LYS A N 1
ATOM 830 C CA . LYS A 1 101 ? 25.058 -1.090 -7.924 1.00 74.25 101 LYS A CA 1
ATOM 831 C C . LYS A 1 101 ? 23.862 -1.936 -8.364 1.00 74.25 101 LYS A C 1
ATOM 833 O O . LYS A 1 101 ? 23.904 -3.153 -8.240 1.00 74.25 101 LYS A O 1
ATOM 838 N N . LEU A 1 102 ? 22.806 -1.310 -8.889 1.00 69.56 102 LEU A N 1
ATOM 839 C CA . LEU A 1 102 ? 21.558 -1.950 -9.331 1.00 69.56 102 LEU A CA 1
ATOM 840 C C . LEU A 1 102 ? 21.681 -2.663 -10.698 1.00 69.56 102 LEU A C 1
ATOM 842 O O . LEU A 1 102 ? 20.690 -2.777 -11.409 1.00 69.56 102 LEU A O 1
ATOM 846 N N . ARG A 1 103 ? 22.879 -3.182 -11.016 1.00 61.31 103 ARG A N 1
ATOM 847 C CA . ARG A 1 103 ? 23.286 -3.843 -12.271 1.00 61.31 103 ARG A CA 1
ATOM 848 C C . ARG A 1 103 ? 23.273 -2.933 -13.499 1.00 61.31 103 ARG A C 1
ATOM 850 O O . ARG A 1 103 ? 22.268 -2.754 -14.169 1.00 61.31 103 ARG A O 1
ATOM 857 N N . SER A 1 104 ? 24.458 -2.427 -13.826 1.00 52.84 104 SER A N 1
ATOM 858 C CA . SER A 1 104 ? 24.767 -1.675 -15.043 1.00 52.84 104 SER A CA 1
ATOM 859 C C . SER A 1 104 ? 24.763 -2.496 -16.338 1.00 52.84 104 SER A C 1
ATOM 861 O O . SER A 1 104 ? 24.752 -1.896 -17.406 1.00 52.84 104 SER A O 1
ATOM 863 N N . GLU A 1 105 ? 24.776 -3.829 -16.269 1.00 51.03 105 GLU A N 1
ATOM 864 C CA . GLU A 1 105 ? 25.004 -4.709 -17.430 1.00 51.03 105 GLU A CA 1
ATOM 865 C C . GLU A 1 105 ? 23.781 -4.800 -18.365 1.00 51.03 105 GLU A C 1
ATOM 867 O O . GLU A 1 105 ? 23.926 -4.586 -19.566 1.00 51.03 105 GLU A O 1
ATOM 872 N N . ASP A 1 106 ? 22.559 -4.928 -17.833 1.00 54.47 106 ASP A N 1
ATOM 873 C CA . ASP A 1 106 ? 21.315 -4.916 -18.638 1.00 54.47 106 ASP A CA 1
ATOM 874 C C . ASP A 1 106 ? 20.968 -3.522 -19.199 1.00 54.47 106 ASP A C 1
ATOM 876 O O . ASP A 1 106 ? 20.040 -3.356 -20.001 1.00 54.47 106 ASP A O 1
ATOM 880 N N . TYR A 1 107 ? 21.679 -2.483 -18.748 1.00 57.62 107 TYR A N 1
ATOM 881 C CA . TYR A 1 107 ? 21.541 -1.128 -19.273 1.00 57.62 107 TYR A CA 1
ATOM 882 C C . TYR A 1 107 ? 22.429 -0.880 -20.482 1.00 57.62 107 TYR A C 1
ATOM 884 O O . TYR A 1 107 ? 22.118 0.043 -21.222 1.00 57.62 107 TYR A O 1
ATOM 892 N N . ILE A 1 108 ? 23.479 -1.678 -20.710 1.00 54.47 108 ILE A N 1
ATOM 893 C CA . ILE A 1 108 ? 24.381 -1.506 -21.859 1.00 54.47 108 ILE A CA 1
ATOM 894 C C . ILE A 1 108 ? 23.590 -1.702 -23.156 1.00 54.47 108 ILE A C 1
ATOM 896 O O . ILE A 1 108 ? 23.526 -0.790 -23.969 1.00 54.47 108 ILE A O 1
ATOM 900 N N . HIS A 1 109 ? 22.835 -2.796 -23.273 1.00 56.44 109 HIS A N 1
ATOM 901 C CA . HIS A 1 109 ? 22.083 -3.117 -24.492 1.00 56.44 109 HIS A CA 1
ATOM 902 C C . HIS A 1 109 ? 20.948 -2.108 -24.773 1.00 56.44 109 HIS A C 1
ATOM 904 O O . HIS A 1 109 ? 20.675 -1.772 -25.923 1.00 56.44 109 HIS A O 1
ATOM 910 N N . LEU A 1 110 ? 20.294 -1.584 -23.726 1.00 58.09 110 LEU A N 1
ATOM 911 C CA . LEU A 1 110 ? 19.265 -0.543 -23.867 1.00 58.09 110 LEU A CA 1
ATOM 912 C C . LEU A 1 110 ? 19.882 0.832 -24.161 1.00 58.09 110 LEU A C 1
ATOM 914 O O . LEU A 1 110 ? 19.320 1.621 -24.915 1.00 58.09 110 LEU A O 1
ATOM 918 N N . ARG A 1 111 ? 21.038 1.131 -23.563 1.00 58.66 111 ARG A N 1
ATOM 919 C CA . ARG A 1 111 ? 21.790 2.360 -23.809 1.00 58.66 111 ARG A CA 1
ATOM 920 C C . ARG A 1 111 ? 22.313 2.391 -25.239 1.00 58.66 111 ARG A C 1
ATOM 922 O O . ARG A 1 111 ? 22.246 3.457 -25.836 1.00 58.66 111 ARG A O 1
ATOM 929 N N . ASP A 1 112 ? 22.748 1.259 -25.782 1.00 58.09 112 ASP A N 1
ATOM 930 C CA . ASP A 1 112 ? 23.191 1.121 -27.171 1.00 58.09 112 ASP A CA 1
ATOM 931 C C . ASP A 1 112 ? 22.026 1.320 -28.152 1.00 58.09 112 ASP A C 1
ATOM 933 O O . ASP A 1 112 ? 22.168 2.054 -29.128 1.00 58.09 112 ASP A O 1
ATOM 937 N N . ALA A 1 113 ? 20.837 0.784 -27.840 1.00 58.09 113 ALA A N 1
ATOM 938 C CA . ALA A 1 113 ?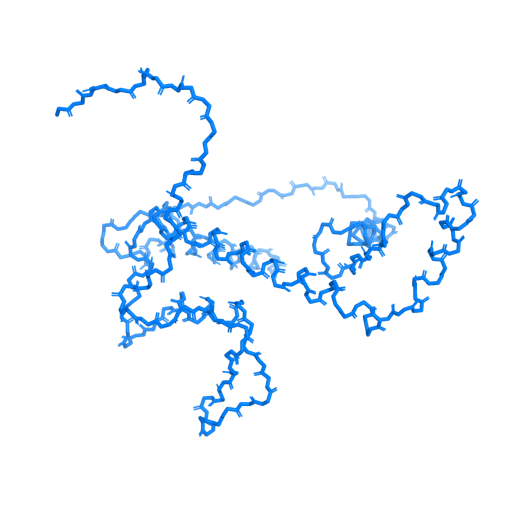 19.621 1.057 -28.610 1.00 58.09 113 ALA A CA 1
ATOM 939 C C . ALA A 1 113 ? 19.252 2.556 -28.607 1.00 58.09 113 ALA A C 1
ATOM 941 O O . ALA A 1 113 ? 18.912 3.108 -29.649 1.00 58.09 113 ALA A O 1
ATOM 942 N N . ILE A 1 114 ? 19.396 3.239 -27.465 1.00 60.00 114 ILE A N 1
ATOM 943 C CA . ILE A 1 114 ? 19.156 4.689 -27.341 1.00 60.00 114 ILE A CA 1
ATOM 944 C C . ILE A 1 114 ? 20.265 5.519 -28.016 1.00 60.00 114 ILE A C 1
ATOM 946 O O . ILE A 1 114 ? 19.979 6.576 -28.556 1.00 60.00 114 ILE A O 1
ATOM 950 N N . HIS A 1 115 ? 21.525 5.065 -28.025 1.00 56.97 115 HIS A N 1
ATOM 951 C CA . HIS A 1 115 ? 22.615 5.758 -28.735 1.00 56.97 115 HIS A CA 1
ATOM 952 C C . HIS A 1 115 ? 22.493 5.638 -30.260 1.00 56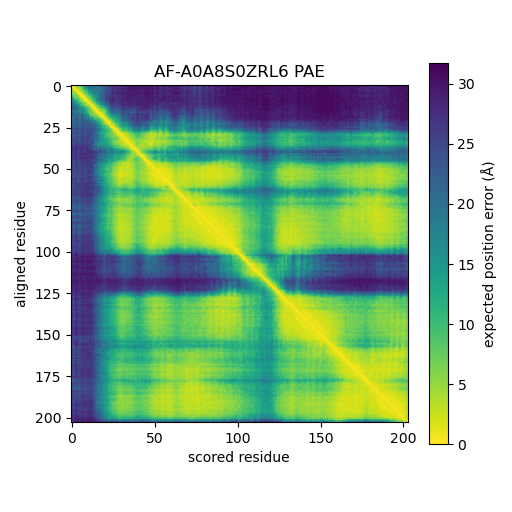.97 115 HIS A C 1
ATOM 954 O O . HIS A 1 115 ? 23.063 6.466 -30.968 1.00 56.97 115 HIS A O 1
ATOM 960 N N . SER A 1 116 ? 21.763 4.636 -30.764 1.00 60.09 116 SER A N 1
ATOM 961 C CA . SER A 1 116 ? 21.443 4.519 -32.192 1.00 60.09 116 SER A CA 1
ATOM 962 C C . SER A 1 116 ? 20.369 5.516 -32.655 1.00 60.09 116 SER A C 1
ATOM 964 O O . SER A 1 116 ? 20.367 5.907 -33.820 1.00 60.09 116 SER A O 1
ATOM 966 N N . ASP A 1 117 ? 19.507 5.971 -31.738 1.00 58.50 117 ASP A N 1
ATOM 967 C CA . ASP A 1 117 ? 18.433 6.934 -31.993 1.00 58.50 117 ASP A CA 1
ATOM 968 C C . ASP A 1 117 ? 18.938 8.340 -31.622 1.00 58.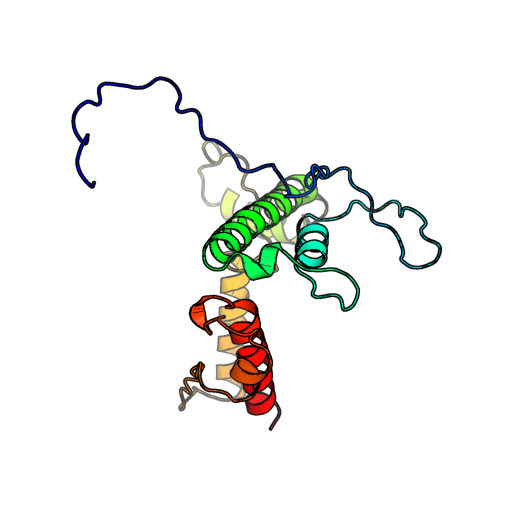50 117 ASP A C 1
ATOM 970 O O . ASP A 1 117 ? 18.862 8.802 -30.483 1.00 58.50 117 ASP A O 1
ATOM 974 N N . GLY A 1 118 ? 19.635 8.960 -32.575 1.00 55.84 118 GLY A N 1
ATOM 975 C CA . GLY A 1 118 ? 20.501 10.113 -32.349 1.00 55.84 118 GLY A CA 1
ATOM 976 C C . GLY A 1 118 ? 19.799 11.374 -31.838 1.00 55.84 118 GLY A C 1
ATOM 977 O O . GLY A 1 118 ? 19.389 12.211 -32.630 1.00 55.84 118 GLY A O 1
ATOM 978 N N . ASP A 1 119 ? 19.795 11.577 -30.520 1.00 55.62 119 ASP A N 1
ATOM 979 C CA . ASP A 1 119 ? 19.822 12.910 -29.898 1.00 55.62 119 ASP A CA 1
ATOM 980 C C . ASP A 1 119 ? 20.461 12.843 -28.496 1.00 55.62 119 ASP A C 1
ATOM 982 O O . ASP A 1 119 ? 19.812 12.834 -27.449 1.00 55.62 119 ASP A O 1
ATOM 986 N N . VAL A 1 120 ? 21.791 12.729 -28.467 1.00 54.88 120 VAL A N 1
ATOM 987 C CA . VAL A 1 120 ? 22.572 12.477 -27.238 1.00 54.88 120 VAL A CA 1
ATOM 988 C C . VAL A 1 120 ? 22.820 13.764 -26.424 1.00 54.88 120 VAL A C 1
ATOM 990 O O . VAL A 1 120 ? 23.373 13.709 -25.327 1.00 54.88 120 VAL A O 1
ATOM 993 N N . GLN A 1 121 ? 22.408 14.937 -26.920 1.00 49.50 121 GLN A N 1
ATOM 994 C CA . GLN A 1 121 ? 22.767 16.231 -26.318 1.00 49.50 121 GLN A CA 1
ATOM 995 C C . GLN A 1 121 ? 21.684 16.822 -25.394 1.00 49.50 121 GLN A C 1
ATOM 997 O O . GLN A 1 121 ? 22.018 17.634 -24.534 1.00 49.50 121 GLN A O 1
ATOM 1002 N N . ASN A 1 122 ? 20.417 16.388 -25.487 1.00 48.28 122 ASN A N 1
ATOM 1003 C CA . ASN A 1 122 ? 19.308 16.946 -24.685 1.00 48.28 122 ASN A CA 1
ATOM 1004 C C . ASN A 1 122 ? 18.737 16.023 -23.595 1.00 48.28 122 ASN A C 1
ATOM 1006 O O . ASN A 1 122 ? 17.858 16.425 -22.829 1.00 48.28 122 ASN A O 1
ATOM 1010 N N . ILE A 1 123 ? 19.238 14.795 -23.463 1.00 52.47 123 ILE A N 1
ATOM 1011 C CA . ILE A 1 123 ? 18.706 13.842 -22.485 1.00 52.47 123 ILE A CA 1
ATOM 1012 C C . ILE A 1 123 ? 19.478 14.008 -21.172 1.00 52.47 123 ILE A C 1
ATOM 1014 O O . ILE A 1 123 ? 20.546 13.429 -20.965 1.00 52.47 123 ILE A O 1
ATOM 1018 N N . GLY A 1 124 ? 18.936 14.816 -20.253 1.00 54.22 124 GLY A N 1
ATOM 1019 C CA . GLY A 1 124 ? 19.408 14.855 -18.866 1.00 54.22 124 GLY A CA 1
ATOM 1020 C C . GLY A 1 124 ? 19.563 13.430 -18.318 1.00 54.22 124 GLY A C 1
ATOM 1021 O O . GLY A 1 124 ? 18.725 12.586 -18.612 1.00 54.22 124 GLY A O 1
ATOM 1022 N N . ARG A 1 125 ? 20.652 13.148 -17.574 1.00 55.88 125 ARG A N 1
ATOM 1023 C CA . ARG A 1 125 ? 21.081 11.782 -17.173 1.00 55.88 125 ARG A CA 1
ATOM 1024 C C . ARG A 1 125 ? 19.894 10.836 -16.941 1.00 55.88 125 ARG A C 1
ATOM 1026 O O . ARG A 1 125 ? 19.282 10.883 -15.871 1.00 55.88 125 ARG A O 1
ATOM 1033 N N . LEU A 1 126 ? 19.611 9.978 -17.923 1.00 63.28 126 LEU A N 1
ATOM 1034 C CA . LEU A 1 126 ? 18.514 9.017 -17.873 1.00 63.28 126 LEU A CA 1
ATOM 1035 C C . LEU A 1 126 ? 18.745 8.074 -16.688 1.00 63.28 126 LEU A C 1
ATOM 1037 O O . LEU A 1 126 ? 19.748 7.361 -16.637 1.00 63.28 126 LEU A O 1
ATOM 1041 N N . LYS A 1 127 ? 17.844 8.098 -15.704 1.00 67.38 127 LYS A N 1
ATOM 1042 C CA . LYS A 1 127 ? 17.878 7.162 -14.575 1.00 67.38 127 LYS A CA 1
ATOM 1043 C C . LYS A 1 127 ? 16.827 6.103 -14.797 1.00 67.38 127 LYS A C 1
ATOM 1045 O O . LYS A 1 127 ? 15.648 6.419 -14.926 1.00 67.38 127 LYS A O 1
ATOM 1050 N N . ILE A 1 128 ? 17.275 4.859 -14.865 1.00 73.44 128 ILE A N 1
ATOM 1051 C CA . ILE A 1 128 ? 16.428 3.754 -15.275 1.00 73.44 128 ILE A CA 1
ATOM 1052 C C . ILE A 1 128 ? 15.784 3.155 -14.029 1.00 73.44 128 ILE A C 1
ATOM 1054 O O . ILE A 1 128 ? 16.444 2.880 -13.024 1.00 73.44 128 ILE A O 1
ATOM 1058 N N . LEU A 1 129 ? 14.466 3.001 -14.088 1.00 81.56 129 LEU A N 1
ATOM 1059 C CA . LEU A 1 129 ? 13.706 2.344 -13.038 1.00 81.56 129 LEU A CA 1
ATOM 1060 C C . LEU A 1 129 ? 13.796 0.820 -13.223 1.00 81.56 129 LEU A C 1
ATOM 1062 O O . LEU A 1 129 ? 13.566 0.338 -14.337 1.00 81.56 129 LEU A O 1
ATOM 1066 N N . PRO A 1 130 ? 14.116 0.058 -12.163 1.00 80.94 130 PRO A N 1
ATOM 1067 C CA . PRO A 1 130 ? 14.114 -1.401 -12.215 1.00 80.94 130 PRO A CA 1
ATOM 1068 C C . PRO A 1 130 ? 12.680 -1.941 -12.322 1.00 80.94 130 PRO A C 1
ATOM 1070 O O . PRO A 1 130 ? 11.736 -1.273 -11.900 1.00 80.94 130 PRO A O 1
ATOM 1073 N N . SER A 1 131 ? 12.508 -3.178 -12.798 1.00 81.00 131 SER A N 1
ATOM 1074 C CA . SER A 1 131 ? 11.188 -3.830 -12.878 1.00 81.00 131 SER A CA 1
ATOM 1075 C C . SER A 1 131 ? 10.530 -4.093 -11.523 1.00 81.00 131 SER A C 1
ATOM 1077 O O . SER A 1 131 ? 9.308 -4.183 -11.423 1.00 81.00 131 SER A O 1
ATOM 1079 N N . SER A 1 132 ? 11.322 -4.119 -10.448 1.00 81.69 132 SER A N 1
ATOM 1080 C CA . SER A 1 132 ? 10.811 -4.156 -9.076 1.00 81.69 132 SER A CA 1
ATOM 1081 C C . SER A 1 132 ? 10.063 -2.879 -8.670 1.00 81.69 132 SER A C 1
ATOM 1083 O O . SER A 1 132 ? 9.357 -2.875 -7.659 1.00 81.69 132 SER A O 1
ATOM 1085 N N . TYR A 1 133 ? 10.210 -1.781 -9.420 1.00 85.00 133 TYR A N 1
ATOM 1086 C CA . TYR A 1 133 ? 9.434 -0.563 -9.221 1.00 85.00 133 TYR A CA 1
ATOM 1087 C C . TYR A 1 133 ? 8.099 -0.658 -9.967 1.00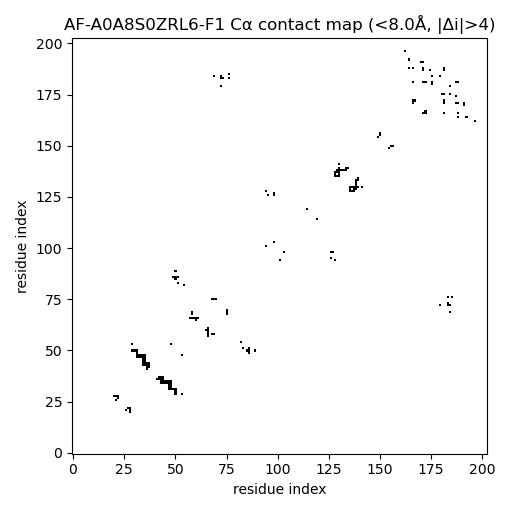 85.00 133 TYR A C 1
ATOM 1089 O O . TYR A 1 133 ? 8.070 -0.689 -11.200 1.00 85.00 133 TYR A O 1
ATOM 1097 N N . ILE A 1 134 ? 7.001 -0.689 -9.208 1.00 85.19 134 ILE A N 1
ATOM 1098 C CA . ILE A 1 134 ? 5.637 -0.795 -9.741 1.00 85.19 134 ILE A CA 1
ATOM 1099 C C . ILE A 1 134 ? 5.357 0.406 -10.649 1.00 85.19 134 ILE A C 1
ATOM 1101 O O . ILE A 1 134 ? 5.658 1.544 -10.302 1.00 85.19 134 ILE A O 1
ATOM 1105 N N . GLY A 1 135 ? 4.802 0.144 -11.831 1.00 83.38 135 GLY A N 1
ATOM 1106 C CA . GLY A 1 135 ? 4.518 1.174 -12.835 1.00 83.38 135 GLY A CA 1
ATOM 1107 C C . GLY A 1 135 ? 5.732 1.645 -13.645 1.00 83.38 135 GLY A C 1
ATOM 1108 O O . GLY A 1 135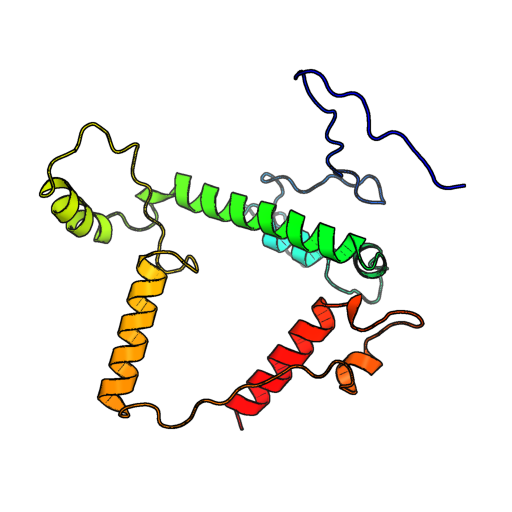 ? 5.577 2.477 -14.535 1.00 83.38 135 GLY A O 1
ATOM 1109 N N . SER A 1 136 ? 6.936 1.113 -13.402 1.00 85.38 136 SER A N 1
ATOM 1110 C CA . SER A 1 136 ? 8.064 1.359 -14.309 1.00 85.38 136 SER A CA 1
ATOM 1111 C C . SER A 1 136 ? 7.812 0.738 -15.695 1.00 85.38 136 SER A C 1
ATOM 1113 O O . SER A 1 136 ? 7.115 -0.277 -15.796 1.00 85.38 136 SER A O 1
ATOM 1115 N N . PRO A 1 137 ? 8.430 1.265 -16.771 1.00 81.81 137 PRO A N 1
ATOM 1116 C CA . PRO A 1 137 ? 8.332 0.659 -18.101 1.00 81.81 137 PRO A CA 1
ATOM 1117 C C . PRO A 1 137 ? 8.727 -0.823 -18.116 1.00 81.81 137 PRO A C 1
ATOM 1119 O O . PRO A 1 137 ? 8.078 -1.633 -18.771 1.00 81.81 137 PRO A O 1
ATOM 1122 N N . ARG A 1 138 ? 9.751 -1.195 -17.336 1.00 83.00 138 ARG A N 1
ATOM 1123 C CA . ARG A 1 138 ? 10.205 -2.586 -17.211 1.00 83.00 138 ARG A CA 1
ATOM 1124 C C . ARG A 1 138 ? 9.190 -3.455 -16.475 1.00 83.00 138 ARG A C 1
ATOM 1126 O O . ARG A 1 138 ? 8.914 -4.553 -16.934 1.00 83.00 138 ARG A O 1
ATOM 1133 N N . HIS A 1 139 ? 8.598 -2.951 -15.392 1.00 86.56 139 HIS A N 1
ATOM 1134 C CA . HIS A 1 139 ? 7.541 -3.654 -14.664 1.00 86.56 139 HIS A CA 1
ATOM 1135 C C . HIS A 1 139 ? 6.343 -3.966 -15.564 1.00 86.56 139 HIS A C 1
ATOM 1137 O O . HIS A 1 139 ? 5.863 -5.095 -15.597 1.00 86.56 139 HIS A O 1
ATOM 1143 N N . MET A 1 140 ? 5.885 -2.973 -16.332 1.00 90.31 140 MET A N 1
ATOM 1144 C CA . MET A 1 140 ? 4.774 -3.157 -17.267 1.00 90.31 140 MET A CA 1
ATOM 1145 C C . MET A 1 140 ? 5.133 -4.131 -18.395 1.00 90.31 140 MET A C 1
ATOM 1147 O O . MET A 1 140 ? 4.304 -4.955 -18.772 1.00 90.31 140 MET A O 1
ATOM 1151 N N . HIS A 1 141 ? 6.366 -4.069 -18.907 1.00 86.56 141 HIS A N 1
ATOM 1152 C CA . HIS A 1 141 ? 6.836 -4.986 -19.943 1.00 86.56 141 HIS A CA 1
ATOM 1153 C C . HIS A 1 141 ? 6.911 -6.436 -19.448 1.00 86.56 141 HIS A C 1
ATOM 1155 O O . HIS A 1 141 ? 6.380 -7.325 -20.108 1.00 86.56 141 HIS A O 1
ATOM 1161 N N . GLU A 1 142 ? 7.503 -6.676 -18.275 1.00 89.44 142 GLU A N 1
ATOM 1162 C CA . GLU A 1 142 ? 7.532 -8.005 -17.650 1.00 89.44 142 GLU A CA 1
ATOM 1163 C C . GLU A 1 142 ? 6.113 -8.526 -17.393 1.00 89.44 142 GLU A C 1
ATOM 1165 O O . GLU A 1 142 ? 5.811 -9.672 -17.713 1.00 89.44 142 GLU A O 1
ATOM 1170 N N . TYR A 1 143 ? 5.208 -7.675 -16.898 1.00 90.75 143 TYR A N 1
ATOM 1171 C CA . TYR A 1 143 ? 3.815 -8.060 -16.668 1.00 90.75 143 TYR A CA 1
ATOM 1172 C C . TYR A 1 143 ? 3.103 -8.467 -17.967 1.00 90.75 143 TYR A C 1
ATOM 1174 O O . TYR A 1 143 ? 2.410 -9.484 -18.004 1.00 90.75 143 TYR A O 1
ATOM 1182 N N . ALA A 1 144 ? 3.319 -7.722 -19.055 1.00 92.00 144 ALA A N 1
ATOM 1183 C CA . ALA A 1 144 ? 2.787 -8.069 -20.369 1.00 92.00 144 ALA A CA 1
ATOM 1184 C C . ALA A 1 144 ? 3.364 -9.397 -20.886 1.00 92.00 144 ALA A C 1
ATOM 1186 O O . ALA A 1 144 ? 2.616 -10.254 -21.352 1.00 92.00 144 ALA A O 1
ATOM 1187 N N . GLN A 1 145 ? 4.676 -9.611 -20.757 1.00 92.31 145 GLN A N 1
ATOM 1188 C CA . GLN A 1 145 ? 5.313 -10.874 -21.143 1.00 92.31 145 GLN A CA 1
ATOM 1189 C C . GLN A 1 145 ? 4.796 -12.060 -20.322 1.00 92.31 145 GLN A C 1
ATOM 1191 O O . GLN A 1 145 ? 4.532 -13.129 -20.878 1.00 92.31 145 GLN A O 1
ATOM 1196 N N . HIS A 1 146 ? 4.602 -11.879 -19.015 1.00 92.88 146 HIS A N 1
ATOM 1197 C CA . HIS A 1 146 ? 4.007 -12.894 -18.150 1.00 92.88 146 HIS A CA 1
ATOM 1198 C C . HIS A 1 146 ? 2.590 -13.235 -18.611 1.00 92.88 146 HIS A C 1
ATOM 1200 O O . HIS A 1 146 ? 2.283 -14.410 -18.799 1.00 92.88 146 HIS A O 1
ATOM 1206 N N . ALA A 1 147 ? 1.749 -12.230 -18.875 1.00 91.94 147 ALA A N 1
ATOM 1207 C CA . ALA A 1 147 ? 0.398 -12.443 -19.389 1.00 91.94 147 ALA A CA 1
ATOM 1208 C C . ALA A 1 147 ? 0.402 -13.207 -20.726 1.00 91.94 147 ALA A C 1
ATOM 1210 O O . ALA A 1 147 ? -0.320 -14.190 -20.874 1.00 91.94 147 ALA A O 1
ATOM 1211 N N . MET A 1 148 ? 1.274 -12.831 -21.668 1.00 93.69 148 MET A N 1
ATOM 1212 C CA . MET A 1 148 ? 1.420 -13.542 -22.946 1.00 93.69 148 MET A CA 1
ATOM 1213 C C . MET A 1 148 ? 1.888 -14.989 -22.761 1.00 93.69 148 MET A C 1
ATOM 1215 O O . MET A 1 148 ? 1.452 -15.881 -23.486 1.00 93.69 148 MET A O 1
ATOM 1219 N N . THR A 1 149 ? 2.746 -15.240 -21.771 1.00 94.31 149 THR A N 1
ATOM 1220 C CA . THR A 1 149 ? 3.201 -16.593 -21.426 1.00 94.31 149 THR A CA 1
ATOM 1221 C C . THR A 1 149 ? 2.047 -17.439 -20.886 1.00 94.31 149 THR A C 1
ATOM 1223 O O . THR A 1 149 ? 1.893 -18.589 -21.295 1.00 94.31 149 THR A O 1
ATOM 1226 N N . TYR A 1 150 ? 1.190 -16.866 -20.035 1.00 93.12 150 TYR A N 1
ATOM 1227 C CA . TYR A 1 150 ? -0.030 -17.533 -19.576 1.00 93.12 150 TYR A CA 1
ATOM 1228 C C . TYR A 1 150 ? -0.971 -17.860 -20.737 1.00 93.12 150 TYR A C 1
ATOM 1230 O O . TYR A 1 150 ? -1.392 -19.007 -20.851 1.00 93.12 150 TYR A O 1
ATOM 1238 N N . VAL A 1 151 ? -1.232 -16.906 -21.637 1.00 93.75 151 VAL A N 1
ATOM 1239 C CA . VAL A 1 151 ? -2.104 -17.134 -22.804 1.00 93.75 151 VAL A CA 1
ATOM 1240 C C . VAL A 1 151 ? -1.549 -18.221 -23.719 1.00 93.75 151 VAL A C 1
ATOM 1242 O O . VAL A 1 151 ? -2.291 -19.063 -24.217 1.00 93.75 151 VAL A O 1
ATOM 1245 N N . ARG A 1 152 ? -0.229 -18.250 -23.918 1.00 94.31 152 ARG A N 1
ATOM 1246 C CA . ARG A 1 152 ? 0.422 -19.286 -24.725 1.00 94.31 152 ARG A CA 1
ATOM 1247 C C . ARG A 1 152 ? 0.283 -20.683 -24.114 1.00 94.31 152 ARG A C 1
ATOM 1249 O O . ARG A 1 152 ? 0.140 -21.644 -24.863 1.00 94.31 152 ARG A O 1
ATOM 1256 N N . ASN A 1 153 ? 0.354 -20.795 -22.789 1.00 95.25 153 ASN A N 1
ATOM 1257 C CA . ASN A 1 153 ? 0.345 -22.084 -22.093 1.00 95.25 153 ASN A CA 1
ATOM 1258 C C . ASN A 1 153 ? -1.070 -22.596 -21.781 1.00 95.25 153 ASN A C 1
ATOM 1260 O O . ASN A 1 153 ? -1.284 -23.804 -21.790 1.00 95.25 153 ASN A O 1
ATOM 1264 N N . TYR A 1 154 ? -2.015 -21.696 -21.500 1.00 91.81 154 TYR A N 1
ATOM 1265 C CA . TYR A 1 154 ? -3.355 -22.030 -20.997 1.00 91.81 154 TYR A CA 1
ATOM 1266 C C . TYR A 1 154 ? -4.500 -21.554 -21.904 1.00 91.81 154 TYR A C 1
ATOM 1268 O O . TYR A 1 154 ? -5.655 -21.857 -21.621 1.00 91.81 154 TYR A O 1
ATOM 1276 N N . GLY A 1 155 ? -4.205 -20.849 -22.999 1.00 92.31 155 GLY A N 1
ATOM 1277 C CA . GLY A 1 155 ? -5.212 -20.278 -23.891 1.00 92.31 155 GLY A CA 1
ATOM 1278 C C . GLY A 1 155 ? -5.711 -18.903 -23.443 1.00 92.31 155 GLY A C 1
ATOM 1279 O O . GLY A 1 155 ? -5.246 -18.322 -22.461 1.00 92.31 155 GLY A O 1
ATOM 1280 N N . THR A 1 156 ? -6.639 -18.336 -24.209 1.00 89.75 156 THR A N 1
ATOM 1281 C CA . THR A 1 156 ? -7.237 -17.033 -23.900 1.00 89.75 156 THR A CA 1
ATOM 1282 C C . THR A 1 156 ? -8.156 -17.128 -22.680 1.00 89.75 156 THR A C 1
ATOM 1284 O O . THR A 1 156 ? -8.880 -18.111 -22.551 1.00 89.75 156 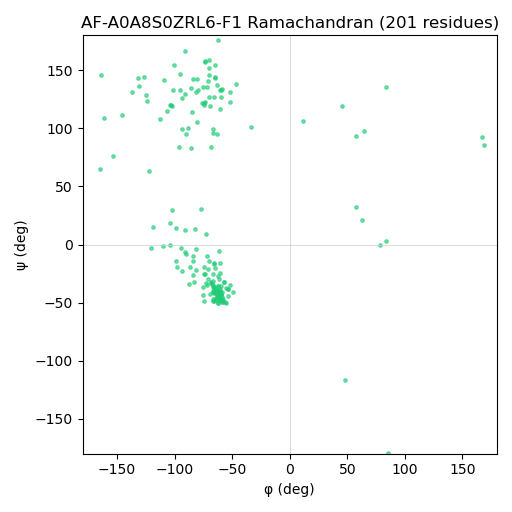THR A O 1
ATOM 1287 N N . PRO A 1 157 ? -8.164 -16.127 -21.784 1.00 88.38 157 PRO A N 1
ATOM 1288 C CA . PRO A 1 157 ? -9.076 -16.124 -20.648 1.00 88.38 157 PRO A CA 1
ATOM 1289 C C . PRO A 1 157 ? -10.522 -15.895 -21.107 1.00 88.38 157 PRO A C 1
ATOM 1291 O O . PRO A 1 157 ? -10.810 -14.893 -21.760 1.00 88.38 157 PRO A O 1
ATOM 1294 N N . ASP A 1 158 ? -11.429 -16.781 -20.695 1.00 90.56 158 ASP A N 1
ATOM 1295 C CA . ASP A 1 158 ? -12.865 -16.687 -21.012 1.00 90.56 158 ASP A CA 1
ATOM 1296 C C . ASP A 1 158 ? -13.701 -16.077 -19.870 1.00 90.56 158 ASP A C 1
ATOM 1298 O O . ASP A 1 158 ? -14.856 -15.695 -20.063 1.00 90.56 158 ASP A O 1
ATOM 1302 N N . LEU A 1 159 ? -13.129 -15.974 -18.664 1.00 88.75 159 LEU A N 1
ATOM 1303 C CA . LEU A 1 159 ? -13.821 -15.528 -17.456 1.00 88.75 159 LEU A CA 1
ATOM 1304 C C . LEU A 1 159 ? -13.103 -14.346 -16.799 1.00 88.75 159 LEU A C 1
ATOM 1306 O O . LEU A 1 159 ? -11.920 -14.422 -16.470 1.00 88.75 159 LEU A O 1
ATOM 1310 N N . PHE A 1 160 ? -13.859 -13.284 -16.518 1.00 87.25 160 PHE A N 1
ATOM 1311 C CA . PHE A 1 160 ? -13.411 -12.143 -15.723 1.00 87.25 160 PHE A CA 1
ATOM 1312 C C . PHE A 1 160 ? -14.181 -12.098 -14.401 1.00 87.25 160 PHE A C 1
ATOM 1314 O O . PHE A 1 160 ? -15.367 -11.769 -14.369 1.00 87.25 160 PHE A O 1
ATOM 1321 N N . ILE A 1 161 ? -13.504 -12.424 -13.298 1.00 89.12 161 ILE A N 1
ATOM 1322 C CA . ILE A 1 161 ? -14.087 -12.381 -11.952 1.00 89.12 161 ILE A CA 1
ATOM 1323 C C . ILE A 1 161 ? -13.773 -11.028 -11.318 1.00 89.12 161 ILE A C 1
ATOM 1325 O O . ILE A 1 161 ? -12.613 -10.634 -11.210 1.00 89.12 161 ILE A O 1
ATOM 1329 N N . THR A 1 162 ? -14.807 -10.329 -10.852 1.00 90.94 162 THR A N 1
ATOM 1330 C CA . THR A 1 162 ? -14.645 -9.113 -10.045 1.00 90.94 162 THR A CA 1
ATOM 1331 C C . THR A 1 162 ? -14.937 -9.433 -8.586 1.00 90.94 162 THR A C 1
ATOM 1333 O O . THR A 1 162 ? -16.050 -9.831 -8.252 1.00 90.94 162 THR A O 1
ATOM 1336 N N . PHE A 1 163 ? -13.953 -9.231 -7.708 1.00 91.12 163 PHE A N 1
ATOM 1337 C CA . PHE A 1 163 ? -14.125 -9.369 -6.263 1.00 91.12 163 PHE A CA 1
ATOM 1338 C C . PHE A 1 163 ? -14.245 -7.986 -5.619 1.00 91.12 163 PHE A C 1
ATOM 1340 O O . PHE A 1 163 ? -13.332 -7.165 -5.711 1.00 91.12 163 PHE A O 1
ATOM 1347 N N . THR A 1 164 ? -15.379 -7.713 -4.976 1.00 90.88 164 THR A N 1
ATOM 1348 C CA . THR A 1 164 ? -15.662 -6.428 -4.327 1.00 90.88 164 THR A CA 1
ATOM 1349 C C . THR A 1 164 ? -15.647 -6.561 -2.810 1.00 90.88 164 THR A C 1
ATOM 1351 O O . THR A 1 164 ? -16.105 -7.547 -2.234 1.00 90.88 164 THR A O 1
ATOM 1354 N N . CYS A 1 165 ? -15.110 -5.545 -2.135 1.00 89.88 165 CYS A N 1
ATOM 1355 C CA . CYS A 1 165 ? -15.149 -5.489 -0.680 1.00 89.88 165 CYS A CA 1
ATOM 1356 C C . CYS A 1 165 ? -16.552 -5.106 -0.186 1.00 89.88 165 CYS A C 1
ATOM 1358 O O . CYS A 1 165 ? -17.143 -4.148 -0.687 1.00 89.88 165 CYS A O 1
ATOM 1360 N N . ASN A 1 166 ? -17.052 -5.801 0.838 1.00 91.81 166 ASN A N 1
ATOM 1361 C CA . ASN A 1 166 ? -18.271 -5.423 1.546 1.00 91.81 166 ASN A CA 1
ATOM 1362 C C . ASN A 1 166 ? -17.921 -4.848 2.933 1.00 91.81 166 ASN A C 1
ATOM 1364 O O . ASN A 1 166 ? -17.468 -5.597 3.798 1.00 91.81 166 ASN A O 1
ATOM 1368 N N . PRO A 1 167 ? -18.185 -3.553 3.197 1.00 88.44 167 PRO A N 1
ATOM 1369 C CA . PRO A 1 167 ? -17.928 -2.936 4.500 1.00 88.44 167 PRO A CA 1
ATOM 1370 C C . PRO A 1 167 ? -18.699 -3.551 5.679 1.00 88.44 167 PRO A C 1
ATOM 1372 O O . PRO A 1 167 ? -18.340 -3.277 6.818 1.00 88.44 167 PRO A O 1
ATOM 1375 N N . LYS A 1 168 ? -19.749 -4.344 5.417 1.00 90.62 168 LYS A N 1
ATOM 1376 C CA . LYS A 1 168 ? -20.566 -5.045 6.426 1.00 90.62 168 LYS A CA 1
ATOM 1377 C C . LYS A 1 168 ? -20.059 -6.454 6.754 1.00 90.62 168 LYS A C 1
ATOM 1379 O O . LYS A 1 168 ? -20.794 -7.261 7.315 1.00 90.62 168 LYS A O 1
ATOM 1384 N N . TRP A 1 169 ? -18.852 -6.819 6.325 1.00 92.69 169 TRP A N 1
ATOM 1385 C CA . TRP A 1 169 ? -18.271 -8.091 6.747 1.00 92.69 169 TRP A CA 1
ATOM 1386 C C . TRP A 1 169 ? -18.054 -8.103 8.260 1.00 92.69 169 TRP A C 1
ATOM 1388 O O . TRP A 1 169 ? -17.559 -7.132 8.832 1.00 92.69 169 TRP A O 1
ATOM 1398 N N . THR A 1 170 ? -18.387 -9.227 8.894 1.00 92.56 170 THR A N 1
ATOM 1399 C CA . THR A 1 170 ? -18.314 -9.402 10.352 1.00 92.56 170 THR A CA 1
ATOM 1400 C C . THR A 1 170 ? -16.916 -9.147 10.909 1.00 92.56 170 THR A C 1
ATOM 1402 O O . THR A 1 170 ? -16.763 -8.636 12.010 1.00 92.56 170 THR A O 1
ATOM 1405 N N . GLU A 1 171 ? -15.883 -9.456 10.130 1.00 92.50 171 GLU A N 1
ATOM 1406 C CA . GLU A 1 171 ? -14.484 -9.218 10.465 1.00 92.50 171 GLU A CA 1
ATOM 1407 C C . GLU A 1 171 ? -14.152 -7.726 10.491 1.00 92.50 171 GLU A C 1
ATOM 1409 O O . GLU A 1 171 ? -13.318 -7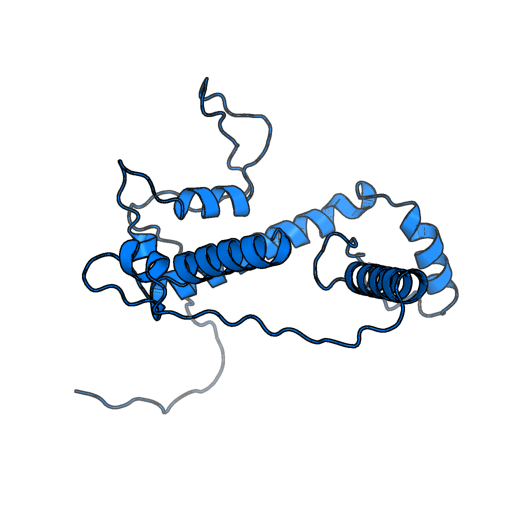.311 11.281 1.00 92.50 171 GLU A O 1
ATOM 1414 N N . ILE A 1 172 ? -14.805 -6.909 9.659 1.00 92.31 172 ILE A N 1
ATOM 1415 C CA . ILE A 1 172 ? -14.634 -5.454 9.697 1.00 92.31 172 ILE A CA 1
ATOM 1416 C C . ILE A 1 172 ? -15.360 -4.902 10.922 1.00 92.31 172 ILE A C 1
ATOM 1418 O O . ILE A 1 172 ? -14.768 -4.153 11.690 1.00 92.31 172 ILE A O 1
ATOM 1422 N N . GLU A 1 173 ? -16.618 -5.294 11.135 1.00 91.56 173 GLU A N 1
ATOM 1423 C CA . GLU A 1 173 ? -17.429 -4.795 12.253 1.00 91.56 173 GLU A CA 1
ATOM 1424 C C . GLU A 1 173 ? -16.836 -5.157 13.621 1.00 91.56 173 GLU A C 1
ATOM 1426 O O . GLU A 1 173 ? -16.872 -4.337 14.534 1.00 91.56 173 GLU A O 1
ATOM 1431 N N . ARG A 1 174 ? -16.231 -6.344 13.751 1.00 91.62 174 ARG A N 1
ATOM 1432 C CA . ARG A 1 174 ? -15.596 -6.810 14.993 1.00 91.62 174 ARG A CA 1
ATOM 1433 C C . ARG A 1 174 ? -14.348 -6.014 15.380 1.00 91.62 174 ARG A C 1
ATOM 1435 O O . ARG A 1 174 ? -14.071 -5.869 16.565 1.00 91.62 174 ARG A O 1
ATOM 1442 N N . GLU A 1 175 ? -13.577 -5.543 14.403 1.00 88.88 175 GLU A N 1
ATOM 1443 C CA . GLU A 1 175 ? -12.294 -4.861 14.641 1.00 88.88 175 GLU A CA 1
ATOM 1444 C C . GLU A 1 175 ? -12.450 -3.333 14.786 1.00 88.88 175 GLU A C 1
ATOM 1446 O O . GLU A 1 175 ? -11.480 -2.630 15.084 1.00 88.88 175 GLU A O 1
ATOM 1451 N N . LEU A 1 176 ? -13.654 -2.796 14.560 1.00 89.44 176 LEU A N 1
ATOM 1452 C CA . LEU A 1 176 ? -13.955 -1.378 14.748 1.00 89.44 176 LEU A CA 1
ATOM 1453 C C . LEU A 1 176 ? -14.201 -1.056 16.227 1.00 89.44 176 LEU A C 1
ATOM 1455 O O . LEU A 1 176 ? -14.986 -1.713 16.908 1.00 89.44 176 LEU A O 1
ATOM 1459 N N . GLU A 1 177 ? -13.572 0.014 16.716 1.00 86.06 177 GLU A N 1
ATOM 1460 C CA . GLU A 1 177 ? -13.846 0.527 18.062 1.00 86.06 177 GLU A CA 1
ATOM 1461 C C . GLU A 1 177 ? -15.217 1.238 18.121 1.00 86.06 177 GLU A C 1
ATOM 1463 O O . GLU A 1 177 ? -15.701 1.743 17.097 1.00 86.06 177 GLU A O 1
ATOM 1468 N N . PRO A 1 178 ? -15.839 1.362 19.313 1.00 84.44 178 PRO A N 1
ATOM 1469 C CA . PRO A 1 178 ? -17.107 2.068 19.472 1.00 84.44 178 PRO A CA 1
ATOM 1470 C C . PRO A 1 178 ? -17.077 3.477 18.861 1.00 84.44 178 PRO A C 1
ATOM 1472 O O . PRO A 1 178 ? -16.252 4.320 19.210 1.00 84.44 178 PRO A O 1
ATOM 1475 N N . GLY A 1 179 ? -17.997 3.743 17.931 1.00 84.94 179 GLY A N 1
ATOM 1476 C CA . GLY A 1 179 ? -18.106 5.035 17.246 1.00 84.94 179 GLY A CA 1
ATOM 1477 C C . GLY A 1 179 ? -17.178 5.225 16.038 1.00 84.94 179 GLY A C 1
ATOM 1478 O O . GLY A 1 179 ? -17.193 6.309 15.446 1.00 84.94 179 GLY A O 1
ATOM 1479 N N . GLN A 1 180 ? -16.390 4.222 15.639 1.00 86.88 180 GLN A N 1
ATOM 1480 C CA . GLN A 1 180 ? -15.685 4.218 14.352 1.00 86.88 180 GLN A CA 1
ATOM 1481 C C . GLN A 1 180 ? -16.605 3.723 13.231 1.00 86.88 180 GLN A C 1
ATOM 1483 O O . GLN A 1 180 ? -17.414 2.817 13.422 1.00 86.88 180 GLN A O 1
ATOM 1488 N N . LYS A 1 181 ? -16.484 4.315 12.038 1.00 89.75 181 LYS A N 1
ATOM 1489 C CA . LYS A 1 181 ? -17.125 3.795 10.823 1.00 89.75 181 LYS A CA 1
ATOM 1490 C C . LYS A 1 181 ? -16.099 3.024 9.988 1.00 89.75 181 LYS A C 1
ATOM 1492 O O . LYS A 1 181 ? -14.925 3.391 10.013 1.00 89.75 181 LYS A O 1
ATOM 1497 N N . PRO A 1 182 ? -16.516 2.057 9.146 1.00 87.94 182 PRO A N 1
ATOM 1498 C CA . PRO A 1 182 ? -15.603 1.391 8.208 1.00 87.94 182 PRO A CA 1
ATOM 1499 C C . PRO A 1 182 ? -14.805 2.384 7.343 1.00 87.94 182 PRO A C 1
ATOM 1501 O O . PRO A 1 182 ? -13.627 2.190 7.057 1.00 87.94 182 PRO A O 1
ATOM 1504 N N . GLN A 1 183 ? -15.432 3.506 6.981 1.00 88.62 183 GLN A N 1
ATOM 1505 C CA . GLN A 1 183 ? -14.813 4.590 6.216 1.00 88.62 183 GLN A CA 1
ATOM 1506 C C . GLN A 1 183 ? 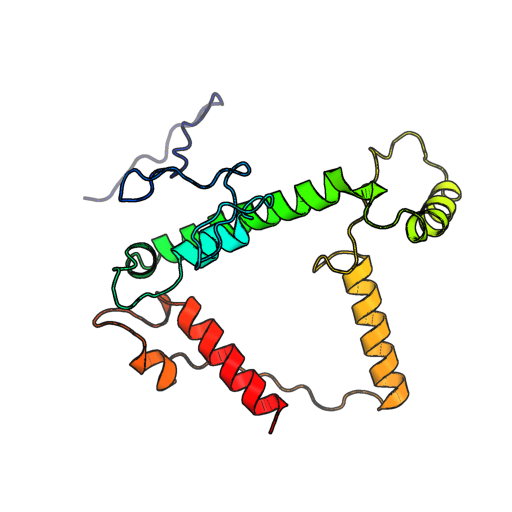-13.629 5.246 6.940 1.00 88.62 183 GLN A C 1
ATOM 1508 O O . GLN A 1 183 ? -12.743 5.766 6.280 1.00 88.62 183 GLN A O 1
ATOM 1513 N N . ASP A 1 184 ? -13.591 5.223 8.270 1.00 87.88 184 ASP A N 1
ATOM 1514 C CA . ASP A 1 184 ? -12.506 5.825 9.045 1.00 87.88 184 ASP A CA 1
ATOM 1515 C C . ASP A 1 184 ? -11.271 4.907 9.125 1.00 87.88 184 ASP A C 1
ATOM 1517 O O . ASP A 1 184 ? -10.162 5.389 9.350 1.00 87.88 184 ASP A O 1
ATOM 1521 N N . ARG A 1 185 ? -11.453 3.593 8.918 1.00 87.88 185 ARG A N 1
ATOM 1522 C CA . ARG A 1 185 ? -10.438 2.539 9.095 1.00 87.88 185 ARG A CA 1
ATOM 1523 C C . ARG A 1 185 ? -10.206 1.739 7.814 1.00 87.88 185 ARG A C 1
ATOM 1525 O O . ARG A 1 185 ? -10.446 0.533 7.732 1.00 87.88 185 ARG A O 1
ATOM 1532 N N . HIS A 1 186 ? -9.713 2.427 6.785 1.00 88.06 186 HIS A N 1
ATOM 1533 C CA . HIS A 1 186 ? -9.368 1.807 5.500 1.00 88.06 186 HIS A CA 1
ATOM 1534 C C . HIS A 1 186 ? -8.284 0.725 5.611 1.00 88.06 186 HIS A C 1
ATOM 1536 O O . HIS A 1 186 ? -8.250 -0.188 4.790 1.00 88.06 186 HIS A O 1
ATOM 1542 N N . ASP A 1 187 ? -7.439 0.789 6.641 1.00 87.75 187 ASP A N 1
ATOM 1543 C CA . ASP A 1 187 ? -6.448 -0.238 6.953 1.00 87.75 187 ASP A CA 1
ATOM 1544 C C . ASP A 1 187 ? -7.100 -1.597 7.259 1.00 87.75 187 ASP A C 1
ATOM 1546 O O . ASP A 1 187 ? -6.635 -2.621 6.757 1.00 87.75 187 ASP A O 1
ATOM 1550 N N . ILE A 1 188 ? -8.202 -1.613 8.021 1.00 90.38 188 ILE A N 1
ATOM 1551 C CA . ILE A 1 188 ? -8.959 -2.836 8.332 1.00 90.38 188 ILE A CA 1
ATOM 1552 C C . ILE A 1 188 ? -9.611 -3.378 7.059 1.00 90.38 188 ILE A C 1
ATOM 1554 O O . ILE A 1 188 ? -9.454 -4.556 6.744 1.00 90.38 188 ILE A O 1
ATOM 1558 N N . ILE A 1 189 ? -10.285 -2.511 6.296 1.00 92.19 189 ILE A N 1
ATOM 1559 C CA . ILE A 1 189 ? -10.952 -2.887 5.040 1.00 92.19 189 ILE A CA 1
ATOM 1560 C C . ILE A 1 189 ? -9.959 -3.551 4.080 1.00 92.19 189 ILE A C 1
ATOM 1562 O O . ILE A 1 189 ? -10.225 -4.643 3.580 1.00 92.19 189 ILE A O 1
ATOM 1566 N N . ALA A 1 190 ? -8.799 -2.926 3.855 1.00 91.25 190 ALA A N 1
ATOM 1567 C CA . ALA A 1 190 ? -7.776 -3.450 2.954 1.00 91.25 190 ALA A CA 1
ATOM 1568 C C . ALA A 1 190 ? -7.223 -4.806 3.425 1.00 91.25 190 ALA A C 1
ATOM 1570 O O . ALA A 1 190 ? -7.032 -5.710 2.612 1.00 91.25 190 ALA A O 1
ATOM 1571 N N . ARG A 1 191 ? -7.009 -4.982 4.737 1.00 90.88 191 ARG A N 1
ATOM 1572 C CA . ARG A 1 191 ? -6.530 -6.251 5.312 1.00 90.88 191 ARG A CA 1
ATOM 1573 C C . ARG A 1 191 ? -7.549 -7.374 5.158 1.00 90.88 191 ARG A C 1
ATOM 1575 O O . ARG A 1 191 ? -7.182 -8.452 4.696 1.00 90.88 191 ARG A O 1
ATOM 1582 N N . VAL A 1 192 ? -8.811 -7.123 5.509 1.00 93.31 192 VAL A N 1
ATOM 1583 C CA . VAL A 1 192 ? -9.880 -8.126 5.386 1.00 93.31 192 VAL A CA 1
ATOM 1584 C C . VAL A 1 192 ? -10.110 -8.473 3.915 1.00 93.31 192 VAL A C 1
ATOM 1586 O O . VAL A 1 192 ? -10.217 -9.649 3.580 1.00 93.31 192 VAL A O 1
ATOM 1589 N N . PHE A 1 193 ? -10.107 -7.478 3.021 1.00 93.62 193 PHE A N 1
ATOM 1590 C CA . PHE A 1 193 ? -10.186 -7.708 1.579 1.00 93.62 193 PHE A CA 1
ATOM 1591 C C . PHE A 1 193 ? -9.064 -8.626 1.089 1.00 93.62 193 PHE A C 1
ATOM 1593 O O . PHE A 1 193 ? -9.349 -9.624 0.435 1.00 93.62 193 PHE A O 1
ATOM 1600 N N . GLN A 1 194 ? -7.812 -8.345 1.461 1.00 92.12 194 GLN A N 1
ATOM 1601 C CA . GLN A 1 194 ? -6.671 -9.166 1.060 1.00 92.12 194 GLN A CA 1
ATOM 1602 C C . GLN A 1 194 ? -6.769 -10.602 1.592 1.00 92.12 194 GLN A C 1
ATOM 1604 O O . GLN A 1 194 ? -6.449 -11.548 0.875 1.00 92.12 194 GLN A O 1
ATOM 1609 N N . GLN A 1 195 ? -7.220 -10.783 2.836 1.00 92.81 195 GLN A N 1
ATOM 1610 C CA . GLN A 1 195 ? -7.422 -12.111 3.421 1.00 92.81 195 GLN A CA 1
ATOM 1611 C C . GLN A 1 195 ? -8.517 -12.892 2.691 1.00 92.81 195 GLN A C 1
ATOM 1613 O O . GLN A 1 195 ? -8.305 -14.049 2.338 1.00 92.81 195 GLN A O 1
ATOM 1618 N N . LYS A 1 196 ? -9.665 -12.261 2.419 1.00 92.62 196 LYS A N 1
ATOM 1619 C CA . LYS A 1 196 ? -10.767 -12.889 1.676 1.00 92.62 196 LYS A CA 1
ATOM 1620 C C . LYS A 1 196 ? -10.370 -13.222 0.239 1.00 92.62 196 LYS A C 1
ATOM 1622 O O . LYS A 1 196 ? -10.682 -14.310 -0.229 1.00 92.62 196 LYS A O 1
ATOM 1627 N N . LEU A 1 197 ? -9.647 -12.321 -0.427 1.00 92.69 197 LEU A N 1
ATOM 1628 C CA . LEU A 1 197 ? -9.128 -12.542 -1.775 1.00 92.69 197 LEU A CA 1
ATOM 1629 C C . LEU A 1 197 ? -8.182 -13.745 -1.807 1.00 92.69 197 LEU A C 1
ATOM 1631 O O . LEU A 1 197 ? -8.294 -14.585 -2.690 1.00 92.69 197 LEU A O 1
ATOM 1635 N N . LYS A 1 198 ? -7.289 -13.856 -0.817 1.00 93.12 198 LYS A N 1
ATOM 1636 C CA . LYS A 1 198 ? -6.376 -14.993 -0.706 1.00 93.12 198 LYS A CA 1
ATOM 1637 C C . LYS A 1 198 ? -7.127 -16.310 -0.501 1.00 93.12 198 LYS A C 1
ATOM 1639 O O . LYS A 1 198 ? -6.846 -17.270 -1.199 1.00 93.12 198 LYS A O 1
ATOM 1644 N N . VAL A 1 199 ? -8.122 -16.335 0.387 1.00 92.44 199 VAL A N 1
ATOM 1645 C CA . VAL A 1 199 ? -8.971 -17.525 0.592 1.00 92.44 199 VAL A CA 1
ATOM 1646 C C . VAL A 1 199 ? -9.707 -17.925 -0.690 1.00 92.44 199 VAL A C 1
ATOM 1648 O O . VAL A 1 199 ? -9.861 -19.109 -0.946 1.00 92.44 199 VAL A O 1
ATOM 1651 N N . MET A 1 200 ? -10.138 -16.961 -1.506 1.00 90.44 200 MET A N 1
ATOM 1652 C CA . MET A 1 200 ? -10.784 -17.236 -2.793 1.00 90.44 200 MET A CA 1
ATOM 1653 C C . MET A 1 200 ? -9.811 -17.778 -3.853 1.00 90.44 200 MET A C 1
ATOM 1655 O O . MET A 1 200 ? -10.239 -18.492 -4.747 1.00 90.44 200 MET A O 1
ATOM 1659 N N . MET A 1 201 ? -8.529 -17.406 -3.793 1.00 89.00 201 MET A N 1
ATOM 1660 C CA . MET A 1 201 ? -7.500 -17.884 -4.727 1.00 89.00 201 MET A CA 1
ATOM 1661 C C . MET A 1 201 ? -6.917 -19.245 -4.328 1.00 89.00 201 MET A C 1
ATOM 1663 O O . MET A 1 201 ? -6.513 -20.003 -5.204 1.00 89.00 201 MET A O 1
ATOM 1667 N N . ASP A 1 202 ? -6.842 -19.519 -3.024 1.00 86.88 202 ASP A N 1
ATOM 1668 C CA . ASP A 1 202 ? -6.263 -20.744 -2.460 1.00 86.88 202 ASP A CA 1
ATOM 1669 C C . ASP A 1 202 ? -7.299 -21.883 -2.290 1.00 86.88 202 ASP A C 1
ATOM 1671 O O . ASP A 1 202 ? -6.916 -22.993 -1.918 1.00 86.88 202 ASP A O 1
ATOM 1675 N N . GLY A 1 203 ? -8.593 -21.604 -2.494 1.00 59.91 203 GLY A N 1
ATOM 1676 C CA . GLY A 1 203 ? -9.704 -22.561 -2.372 1.00 59.91 203 GLY A CA 1
ATOM 1677 C C . GLY A 1 203 ? -10.135 -23.140 -3.708 1.00 59.91 203 GLY A C 1
ATOM 1678 O O . GLY A 1 203 ? -10.393 -24.363 -3.739 1.00 59.91 203 GLY A O 1
#

pLDDT: mean 74.58, std 19.2, range [23.33, 95.25]

Solvent-accessible surface area (backbone atoms only — not comparable to full-atom values): 13120 Å² total; per-residue (Å²): 140,83,90,85,85,91,85,81,86,82,80,92,82,82,80,87,73,84,72,88,69,74,47,100,78,80,52,84,66,94,52,77,81,42,57,32,63,41,92,78,87,60,46,73,48,99,45,62,36,48,60,57,59,54,51,49,62,70,70,51,86,48,98,90,52,86,56,62,61,72,71,47,29,72,58,32,56,54,48,54,53,56,51,47,52,53,33,51,49,52,53,51,49,47,53,68,75,40,47,76,77,70,55,55,68,80,44,48,67,54,48,52,57,51,65,70,56,81,62,86,87,78,64,69,86,82,77,83,65,52,50,89,39,84,85,22,75,46,24,51,49,51,51,50,51,51,50,53,51,47,36,73,75,73,44,79,86,90,78,86,86,83,89,78,82,62,79,83,39,67,74,48,61,70,73,48,56,95,91,59,52,66,87,45,40,56,70,54,53,53,51,53,42,53,53,54,52,48,54,67,72,78,104

Organism: Arctia plantaginis (NCBI:txid874455)

Radius of gyration: 23.7 Å; Cα contacts (8 Å, |Δi|>4): 109; chains: 1; bounding box: 47×62×58 Å

Sequence (203 aa):
MFKTALERMPSDTHKFVIRADCTPTGQNGYDITLKMVDPIPRVSTNKNLSAMNYYAYRMMIRTHEENVILKCRRLFQQFAVDMYVKVETERLAFIRFNQTKLRSEDYIHLRDAIHSDGDVQNIGRLKILPSSYIGSPRHMHEYAQHAMTYVRNYGTPDLFITFTCNPKWTEIERELEPGQKPQDRHDIIARVFQQKLKVMMDG

Secondary structure (DSSP, 8-state):
------------S----------TT------TTPEEE-TTT-PEEEEEPPHHHHHHHHH--BTTB--HHHHSTHHHHHHHHHHHHHHHHHHHHHHHH-TTTTTSHHHHHHHHHHHHSS--SS---PPPPPTTSTTSHHHHHHHHHHHHHHHHHH------------TT-HHHHHHSPTT--GGG-HHHHHHHHHHHHHHHHH-

Foldseek 3Di:
DDDDDPDDDDDDDDDPDPDPQDDPPNDHHDDQQAFDADPPPRDGDPDTDALVNVVCVLCDDDPVDDNVLLVPQPSVVVVVVVSVVVRVVVVVVCLVVCVVVVDPPVVVVVVVVVVVVDDPPPDDPDRADDLVDPPGPNVVVVVVVVVVVCCVVPNDDPDDDDDDFDCPPPQNVVPDDPPDGSSRCVVSSVVVSVVVVVVVVVD